Protein AF-0000000075149638 (afdb_homodimer)

Nearest PDB structures (foldseek):
  5ly0-assembly1_B  TM=9.010E-01  e=3.136E-08  Triticum turgidum
  5ly0-assembly1_B  TM=9.011E-01  e=2.788E-08  Triticum turgidum

Solvent-accessible surface area (backbone atoms only — not comparable to full-atom values): 19926 Å² total; per-residue (Å²): 125,83,76,69,70,84,69,48,19,21,53,27,56,73,67,72,47,88,59,54,100,80,44,88,56,40,88,81,14,43,56,89,38,47,63,59,36,51,34,31,38,60,50,30,32,64,68,36,49,51,50,50,39,69,74,30,70,93,44,39,69,57,26,49,49,44,49,43,51,40,23,55,34,26,72,78,33,70,46,45,27,58,49,54,56,44,52,51,41,53,52,47,39,53,52,39,52,48,50,32,51,53,37,46,51,52,39,52,53,53,55,58,66,69,48,58,94,76,67,76,70,76,76,63,72,73,73,66,72,68,65,68,67,65,69,70,72,56,81,65,74,72,77,64,76,75,77,75,78,76,74,74,64,79,77,85,79,76,86,82,87,83,84,88,84,136,127,82,77,69,71,86,68,47,18,22,53,26,56,74,67,72,46,87,59,56,97,80,44,87,55,39,90,80,14,42,55,88,38,47,63,60,37,52,36,32,39,61,49,29,32,64,68,35,50,52,50,50,40,68,75,31,70,90,42,40,69,60,26,50,50,46,49,44,50,39,23,53,32,25,71,79,33,69,48,46,28,57,51,53,55,42,52,52,41,53,52,47,40,53,52,40,52,51,50,32,51,53,38,47,50,53,38,52,53,52,55,56,66,68,47,61,93,78,67,75,68,76,74,64,70,72,73,66,72,69,67,69,67,65,69,70,74,59,80,66,72,72,72,81,68,83,77,80,78,72,74,73,73,78,76,74,82,68,85,81,78,88,80,85,73,135

Organism: Marchantia polymorpha (NCBI:txid3197)

Radius of gyration: 32.74 Å; Cα contacts (8 Å, |Δi|>4): 224; chains: 2; bounding box: 106×99×106 Å

pLDDT: mean 71.75, std 32.71, range [18.44, 98.62]

Secondary structure (DSSP, 8-state):
---------HHHHHTT-PPPTT-TTTTTS-TT-HHHHHHHHHHH-HHHHHHHHHHTGGGHHHHHHHHHHHHHHHHH-TTTTTHHHHHHHHHHHHHHHHHHHHHHHHHHHHHHHHS-SS------------------------------------------------/---------HHHHHTT-PPPTT-TTTTTS-TT-HHHHHHHHHHH-HHHHHHHHHHTGGGHHHHHHHHHHHHHHHHH-TTTTTHHHHHHHHHHHHHHHHHHHHHHHHHHHHHHHHS-SS------------------------------------------------

Sequence (332 aa):
MATHPLQACAACKFQRRKCLVDCPLAPWFPPDEPRRFANAHRLFGVASILRLIGQNKNSVEDLMKTICEESDAREQDPVNGQFGTLKRLQSEVERLEELKSAWAEKLMILLLEDAHPAYNVGLSEPTQFAFTETTSYHMQHQQQQQVHNMPQQHPAYNGSLSELNQMATHPLQACAACKFQRRKCLVDCPLAPWFPPDEPRRFANAHRLFGVASILRLIGQNKNSVEDLMKTICEESDAREQDPVNGQFGTLKRLQSEVERLEELKSAWAEKLMILLLEDAHPAYNVGLSEPTQFAFTETTSYHMQHQQQQQVHNMPQQHPAYNGSLSELNQ

InterPro domains:
  IPR004883 Lateral organ boundaries, LOB [PF03195] (8-98)
  IPR004883 Lateral organ boundaries, LOB [PS50891] (7-107)

Foldseek 3Di:
DPPPPPPAFLQCVVVVHDHDPVRPCCVLGHNVRNVLVVLLCVVQNPVRLVVVCVVCVVCNVVVSVVSSQQSVQCVVVVPQRCVVVVVVVVVVVVVVVVVVVVVVVVVVVVVVVPPDPPCPPCPDDPPPPPPPPPPPPPVPPCPVPPPPPPPVPPPPDDDDPDDDDD/DPPPPPPAFLQCVVVVHDHDPVRPCCVLGHNVRNVLVVLLCVVQNPVRLVVVCVVCVVCNPVVSVVSSQQSVQCVVVVPQRCVVVVVVVVVVVVVVVVVVVVVVVVVVVVVVVPPDPPCPPCPDDPPPPPPVPPPPPPVPPPPPDDPDPPVPPPDPPPPDDDDPDD

Structure (mmCIF, N/CA/C/O backbone):
data_AF-0000000075149638-model_v1
#
loop_
_entity.id
_entity.type
_entity.pdbx_description
1 polymer 'LOB domain-containing protein'
#
loop_
_atom_site.group_PDB
_atom_site.id
_atom_site.type_symbol
_atom_site.label_atom_id
_atom_site.label_alt_id
_atom_site.label_comp_id
_atom_site.label_asym_id
_atom_site.label_entity_id
_atom_site.label_seq_id
_atom_site.pdbx_PDB_ins_code
_atom_site.Cartn_x
_atom_site.Cartn_y
_atom_site.Cartn_z
_atom_site.occupancy
_atom_site.B_iso_or_equiv
_atom_site.auth_seq_id
_atom_site.auth_comp_id
_atom_site.auth_asym_id
_atom_site.auth_atom_id
_atom_site.pdbx_PDB_model_num
ATOM 1 N N . MET A 1 1 ? 40.031 17.844 -7.445 1 27.34 1 MET A N 1
ATOM 2 C CA . MET A 1 1 ? 38.812 17.172 -7.031 1 27.34 1 MET A CA 1
ATOM 3 C C . MET A 1 1 ? 37.656 18.156 -6.895 1 27.34 1 MET A C 1
ATOM 5 O O . MET A 1 1 ? 37.719 19.062 -6.051 1 27.34 1 MET A O 1
ATOM 9 N N . ALA A 1 2 ? 37.125 18.688 -7.902 1 39.03 2 ALA A N 1
ATOM 10 C CA . ALA A 1 2 ? 36.156 19.781 -7.844 1 39.03 2 ALA A CA 1
ATOM 11 C C . ALA A 1 2 ? 35.094 19.516 -6.789 1 39.03 2 ALA A C 1
ATOM 13 O O . ALA A 1 2 ? 34.562 18.391 -6.691 1 39.03 2 ALA A O 1
ATOM 14 N N . THR A 1 3 ? 35.25 20.016 -5.562 1 38.31 3 THR A N 1
ATOM 15 C CA . THR A 1 3 ? 34.312 19.875 -4.465 1 38.31 3 THR A CA 1
ATOM 16 C C . THR A 1 3 ? 32.875 20.062 -4.961 1 38.31 3 THR A C 1
ATOM 18 O O . THR A 1 3 ? 32.469 21.172 -5.32 1 38.31 3 THR A O 1
ATOM 21 N N . HIS A 1 4 ? 32.375 19.422 -5.762 1 45.88 4 HIS A N 1
ATOM 22 C CA . HIS A 1 4 ? 30.984 19.516 -6.176 1 45.88 4 HIS A CA 1
ATOM 23 C C . HIS A 1 4 ? 30.078 19.859 -5 1 45.88 4 HIS A C 1
ATOM 25 O O . HIS A 1 4 ? 30.094 19.188 -3.971 1 45.88 4 HIS A O 1
ATOM 31 N N . PRO A 1 5 ? 29.812 21.109 -4.617 1 52.38 5 PRO A N 1
ATOM 32 C CA . PRO A 1 5 ? 29.047 21.578 -3.463 1 52.38 5 PRO A CA 1
ATOM 33 C C . PRO A 1 5 ? 27.906 20.625 -3.078 1 52.38 5 PRO A C 1
ATOM 35 O O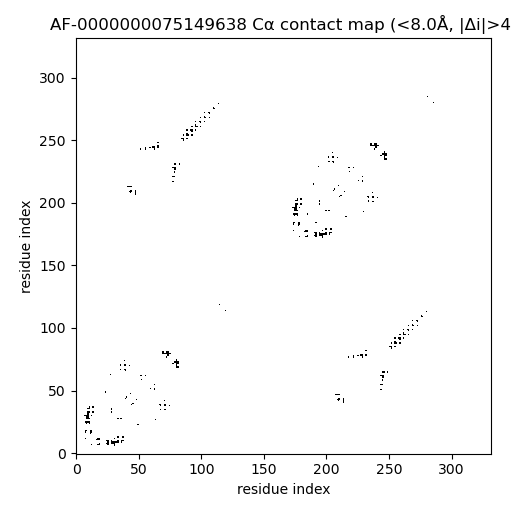 . PRO A 1 5 ? 27.281 20.016 -3.953 1 52.38 5 PRO A O 1
ATOM 38 N N . LEU A 1 6 ? 28 19.938 -1.939 1 64.88 6 LEU A N 1
ATOM 39 C CA . LEU A 1 6 ? 27.031 18.984 -1.405 1 64.88 6 LEU A CA 1
ATOM 40 C C . LEU A 1 6 ? 25.594 19.438 -1.686 1 64.88 6 LEU A C 1
ATOM 42 O O . LEU A 1 6 ? 25.156 20.469 -1.161 1 64.88 6 LEU A O 1
ATOM 46 N N . GLN A 1 7 ? 25.109 19.438 -2.934 1 87.75 7 GLN A N 1
ATOM 47 C CA . GLN A 1 7 ? 23.766 19.844 -3.361 1 87.75 7 GLN A CA 1
ATOM 48 C C . GLN A 1 7 ? 22.719 19.391 -2.359 1 87.75 7 GLN A C 1
ATOM 50 O O . GLN A 1 7 ? 22.75 18.25 -1.873 1 87.75 7 GLN A O 1
ATOM 55 N N . ALA A 1 8 ? 21.938 20.406 -1.897 1 95.75 8 ALA A N 1
ATOM 56 C CA . ALA A 1 8 ? 20.828 20.141 -0.986 1 95.75 8 ALA A CA 1
ATOM 57 C C . ALA A 1 8 ? 19.938 19.016 -1.521 1 95.75 8 ALA A C 1
ATOM 59 O O . ALA A 1 8 ? 19.719 18.906 -2.73 1 95.75 8 ALA A O 1
ATOM 60 N N . CYS A 1 9 ? 19.547 18.109 -0.656 1 97.62 9 CYS A N 1
ATOM 61 C CA . CYS A 1 9 ? 18.656 17.047 -1.092 1 97.62 9 CYS A CA 1
ATOM 62 C C . CYS A 1 9 ? 17.328 17.609 -1.603 1 97.62 9 CYS A C 1
ATOM 64 O O . CYS A 1 9 ? 17.047 18.781 -1.403 1 97.62 9 CYS A O 1
ATOM 66 N N . ALA A 1 10 ? 16.562 16.891 -2.258 1 97.88 10 ALA A N 1
ATOM 67 C CA . ALA A 1 10 ? 15.32 17.328 -2.875 1 97.88 10 ALA A CA 1
ATOM 68 C C . ALA A 1 10 ? 14.312 17.781 -1.818 1 97.88 10 ALA A C 1
ATOM 70 O O . ALA A 1 10 ? 13.531 18.703 -2.051 1 97.88 10 ALA A O 1
ATOM 71 N N . ALA A 1 11 ? 14.344 17.141 -0.656 1 98.06 11 ALA A N 1
ATOM 72 C CA . ALA A 1 11 ? 13.422 17.5 0.425 1 98.06 11 ALA A CA 1
ATOM 73 C C . ALA A 1 11 ? 13.711 18.891 0.952 1 98.06 11 ALA A C 1
ATOM 75 O O . ALA A 1 11 ? 12.797 19.719 1.089 1 98.06 11 ALA A O 1
ATOM 76 N N . CYS A 1 12 ? 14.938 19.109 1.19 1 98.06 12 CYS A N 1
ATOM 77 C CA . CYS A 1 12 ? 15.32 20.406 1.748 1 98.06 12 CYS A CA 1
ATOM 78 C C . CYS A 1 12 ? 15.141 21.516 0.724 1 98.06 12 CYS A C 1
ATOM 80 O O . CYS A 1 12 ? 14.742 22.641 1.074 1 98.06 12 CYS A O 1
ATOM 82 N N . LYS A 1 13 ? 15.445 21.234 -0.525 1 97.12 13 LYS A N 1
ATOM 83 C CA . LYS A 1 13 ? 15.195 22.219 -1.586 1 97.12 13 LYS A CA 1
ATOM 84 C C . LYS A 1 13 ? 13.711 22.562 -1.668 1 97.12 13 LYS A C 1
ATOM 86 O O . LYS A 1 13 ? 13.352 23.75 -1.776 1 97.12 13 LYS A O 1
ATOM 91 N N . PHE A 1 14 ? 12.898 21.531 -1.601 1 97.44 14 PHE A N 1
ATOM 92 C CA . PHE A 1 14 ? 11.453 21.703 -1.686 1 97.44 14 PHE A CA 1
ATOM 93 C C . PHE A 1 14 ? 10.93 22.516 -0.513 1 97.44 14 PHE A C 1
ATOM 95 O O . PHE A 1 14 ? 10.016 23.328 -0.674 1 97.44 14 PHE A O 1
ATOM 102 N N . GLN A 1 15 ? 11.516 22.266 0.613 1 96.5 15 GLN A N 1
ATOM 103 C CA . GLN A 1 15 ? 11.062 22.922 1.834 1 96.5 15 GLN A CA 1
ATOM 104 C C . GLN A 1 15 ? 11.789 24.25 2.057 1 96.5 15 GLN A C 1
ATOM 106 O O . GLN A 1 15 ? 11.555 24.922 3.059 1 96.5 15 GLN A O 1
ATOM 111 N N . ARG A 1 16 ? 12.703 24.625 1.185 1 95.75 16 ARG A N 1
ATOM 112 C CA . ARG A 1 16 ? 13.484 25.859 1.255 1 95.75 16 ARG A CA 1
ATOM 113 C C . ARG A 1 16 ? 14.219 25.953 2.588 1 95.75 16 ARG A C 1
ATOM 115 O O . ARG A 1 16 ? 14.164 27 3.254 1 95.75 16 ARG A O 1
ATOM 122 N N . ARG A 1 17 ? 14.828 24.891 2.951 1 94.94 17 ARG A N 1
ATOM 123 C CA . ARG A 1 17 ? 15.656 24.859 4.152 1 94.94 17 ARG A CA 1
ATOM 124 C C . ARG A 1 17 ? 17.078 24.422 3.82 1 94.94 17 ARG A C 1
ATOM 126 O O . ARG A 1 17 ? 17.344 23.891 2.736 1 94.94 17 ARG A O 1
ATOM 133 N N . LYS A 1 18 ? 17.953 24.766 4.793 1 95.38 18 LYS A N 1
ATOM 134 C CA . LYS A 1 18 ? 19.344 24.344 4.652 1 95.38 18 LYS A CA 1
ATOM 135 C C . LYS A 1 18 ? 19.484 22.844 4.918 1 95.38 18 LYS A C 1
ATOM 137 O O . LYS A 1 18 ? 19.016 22.344 5.941 1 95.38 18 LYS A O 1
ATOM 142 N N . CYS A 1 19 ? 20.094 22.172 3.955 1 97 19 CYS A N 1
ATOM 143 C CA . CYS A 1 19 ? 20.312 20.734 4.082 1 97 19 CYS A CA 1
ATOM 144 C C . CYS A 1 19 ? 21.562 20.438 4.91 1 97 19 CYS A C 1
ATOM 146 O O . CYS A 1 19 ? 22.672 20.797 4.512 1 97 19 CYS A O 1
ATOM 148 N N . LEU A 1 20 ? 21.469 19.781 6.066 1 95.69 20 LEU A N 1
ATOM 149 C CA . LEU A 1 20 ? 22.578 19.516 6.98 1 95.69 20 LEU A CA 1
ATOM 150 C C . LEU A 1 20 ? 23.266 18.203 6.633 1 95.69 20 LEU A C 1
ATOM 152 O O . LEU A 1 20 ? 22.703 17.375 5.906 1 95.69 20 LEU A O 1
ATOM 156 N N . VAL A 1 21 ? 24.469 18.016 7.078 1 93 21 VAL A N 1
ATOM 157 C CA . VAL A 1 21 ? 25.281 16.828 6.805 1 93 21 VAL A CA 1
ATOM 158 C C . VAL A 1 21 ? 24.562 15.578 7.309 1 93 21 VAL A C 1
ATOM 160 O O . VAL A 1 21 ? 24.672 14.516 6.699 1 93 21 VAL A O 1
ATOM 163 N N . ASP A 1 22 ? 23.688 15.641 8.312 1 94.69 22 ASP A N 1
ATOM 164 C CA . ASP A 1 22 ? 23.016 14.492 8.914 1 94.69 22 ASP A CA 1
ATOM 165 C C . ASP A 1 22 ? 21.516 14.516 8.586 1 94.69 22 ASP A C 1
ATOM 167 O O . ASP A 1 22 ? 20.719 13.961 9.336 1 94.69 22 ASP A O 1
ATOM 171 N N . CYS A 1 23 ? 21.188 15.086 7.445 1 96.75 23 CYS A N 1
ATOM 172 C CA . CYS A 1 23 ? 19.797 15.148 7.051 1 96.75 23 CYS A CA 1
ATOM 173 C C . CYS A 1 23 ? 19.203 13.758 6.891 1 96.75 23 CYS A C 1
ATOM 175 O O . CYS A 1 23 ? 19.688 12.961 6.086 1 96.75 23 CYS A O 1
ATOM 177 N N . PRO A 1 24 ? 18.156 13.461 7.582 1 96.44 24 PRO A N 1
ATOM 178 C CA . PRO A 1 24 ? 17.594 12.109 7.551 1 96.44 24 PRO A CA 1
ATOM 179 C C . PRO A 1 24 ? 16.875 11.797 6.242 1 96.44 24 PRO A C 1
ATOM 181 O O . PRO A 1 24 ? 16.562 10.641 5.965 1 96.44 24 PRO A O 1
ATOM 184 N N . LEU A 1 25 ? 16.656 12.812 5.445 1 97.69 25 LEU A N 1
ATOM 185 C CA . LEU A 1 25 ? 15.898 12.625 4.219 1 97.69 25 LEU A CA 1
ATOM 186 C C . LEU A 1 25 ? 16.828 12.523 3.012 1 97.69 25 LEU A C 1
ATOM 188 O O . LEU A 1 25 ? 16.438 11.992 1.97 1 97.69 25 LEU A O 1
ATOM 192 N N . ALA A 1 26 ? 18.047 12.953 3.154 1 97.25 26 ALA A N 1
ATOM 193 C CA . ALA A 1 26 ? 18.984 13.102 2.051 1 97.25 26 ALA A CA 1
ATOM 194 C C . ALA A 1 26 ? 19.25 11.766 1.366 1 97.25 26 ALA A C 1
ATOM 196 O O . ALA A 1 26 ? 19.328 11.695 0.137 1 97.25 26 ALA A O 1
ATOM 197 N N . PRO A 1 27 ? 19.391 10.695 2.074 1 96.38 27 PRO A N 1
ATOM 198 C CA . PRO A 1 27 ? 19.688 9.414 1.421 1 96.38 27 PRO A CA 1
ATOM 199 C C . PRO A 1 27 ? 18.547 8.945 0.519 1 96.38 27 PRO A C 1
ATOM 201 O O . PRO A 1 27 ? 18.781 8.172 -0.416 1 96.38 27 PRO A O 1
ATOM 204 N N . TRP A 1 28 ? 17.344 9.453 0.751 1 97.56 28 TRP A N 1
ATOM 205 C CA . TRP A 1 28 ? 16.172 8.883 0.098 1 97.56 28 TRP A CA 1
ATOM 206 C C . TRP A 1 28 ? 15.625 9.82 -0.971 1 97.56 28 TRP A C 1
ATOM 208 O O . TRP A 1 28 ? 14.844 9.414 -1.828 1 97.56 28 TRP A O 1
ATOM 218 N N . PHE A 1 29 ? 16.078 11.062 -0.866 1 98 29 PHE A N 1
ATOM 219 C CA . PHE A 1 29 ? 15.57 12.086 -1.783 1 98 29 PHE A CA 1
ATOM 220 C C . PHE A 1 29 ? 16.719 12.891 -2.369 1 98 29 PHE A C 1
ATOM 222 O O . PHE A 1 29 ? 16.875 14.078 -2.074 1 98 29 PHE A O 1
ATOM 229 N N . PRO A 1 30 ? 17.438 12.289 -3.258 1 96.31 30 PRO A N 1
ATOM 230 C CA . PRO A 1 30 ? 18.547 13 -3.889 1 96.31 30 PRO A CA 1
ATOM 231 C C . PRO A 1 30 ? 18.094 14.195 -4.719 1 96.31 30 PRO A C 1
ATOM 233 O O . PRO A 1 30 ? 16.938 14.227 -5.176 1 96.31 30 PRO A O 1
ATOM 236 N N . PRO A 1 31 ? 18.953 15.164 -4.922 1 95.56 31 PRO A N 1
ATOM 237 C CA . PRO A 1 31 ? 18.594 16.406 -5.602 1 95.56 31 PRO A CA 1
ATOM 238 C C . PRO A 1 31 ? 18.094 16.172 -7.031 1 95.56 31 PRO A C 1
ATOM 240 O O . PRO A 1 31 ? 17.328 16.984 -7.559 1 95.56 31 PRO A O 1
ATOM 243 N N . ASP A 1 32 ? 18.469 15.117 -7.582 1 95.5 32 ASP A N 1
ATOM 244 C CA . ASP A 1 32 ? 18.125 14.875 -8.984 1 95.5 32 ASP A CA 1
ATOM 245 C C . ASP A 1 32 ? 16.781 14.148 -9.102 1 95.5 32 ASP A C 1
ATOM 247 O O . ASP A 1 32 ? 16.297 13.93 -10.203 1 95.5 32 ASP A O 1
ATOM 251 N N . GLU A 1 33 ? 16.125 13.812 -8.008 1 95.81 33 GLU A N 1
ATOM 252 C CA . GLU A 1 33 ? 14.82 13.164 -8.023 1 95.81 33 GLU A CA 1
ATOM 253 C C . GLU A 1 33 ? 13.789 13.977 -7.238 1 95.81 33 GLU A C 1
ATOM 255 O O . GLU A 1 33 ? 13.18 13.477 -6.293 1 95.81 33 GLU A O 1
ATOM 260 N N . PRO A 1 34 ? 13.547 15.203 -7.652 1 96.75 34 PRO A N 1
ATOM 261 C CA . PRO A 1 34 ? 12.625 16.062 -6.914 1 96.75 34 PRO A CA 1
ATOM 262 C C . PRO A 1 34 ? 11.203 15.523 -6.875 1 96.75 34 PRO A C 1
ATOM 264 O O . PRO A 1 34 ? 10.477 15.75 -5.902 1 96.75 34 PRO A O 1
ATOM 267 N N . ARG A 1 35 ? 10.789 14.797 -7.852 1 97.62 35 ARG A N 1
ATOM 268 C CA . ARG A 1 35 ? 9.43 14.273 -7.918 1 97.62 35 ARG A CA 1
ATOM 269 C C . ARG A 1 35 ? 9.203 13.188 -6.871 1 97.62 35 ARG A C 1
ATOM 271 O O . ARG A 1 35 ? 8.102 13.055 -6.34 1 97.62 35 ARG A O 1
ATOM 278 N N . ARG A 1 36 ? 10.227 12.43 -6.609 1 97.75 36 ARG A N 1
ATOM 279 C CA . ARG A 1 36 ? 10.117 11.375 -5.609 1 97.75 36 ARG A CA 1
ATOM 280 C C . ARG A 1 36 ? 9.719 11.945 -4.25 1 97.75 36 ARG A C 1
ATOM 282 O O . ARG A 1 36 ? 8.828 11.414 -3.586 1 97.75 36 ARG A O 1
ATOM 289 N N . PHE A 1 37 ? 10.414 13.016 -3.848 1 97.88 37 PHE A N 1
ATOM 290 C CA . PHE A 1 37 ? 10.062 13.641 -2.578 1 97.88 37 PHE A CA 1
ATOM 291 C C . PHE A 1 37 ? 8.68 14.273 -2.648 1 97.88 37 PHE A C 1
ATOM 293 O O . PHE A 1 37 ? 7.891 14.164 -1.707 1 97.88 37 PHE A O 1
ATOM 300 N N . ALA A 1 38 ? 8.391 14.93 -3.756 1 97.94 38 ALA A N 1
ATOM 301 C CA . ALA A 1 38 ? 7.102 15.602 -3.9 1 97.94 38 ALA A CA 1
ATOM 302 C C . ALA A 1 38 ? 5.949 14.609 -3.746 1 97.94 38 ALA A C 1
ATOM 304 O O . ALA A 1 38 ? 4.938 14.922 -3.115 1 97.94 38 ALA A O 1
ATOM 305 N N . ASN A 1 39 ? 6.125 13.461 -4.309 1 97.69 39 ASN A N 1
ATOM 306 C CA . ASN A 1 39 ? 5.094 12.438 -4.215 1 97.69 39 ASN A CA 1
ATOM 307 C C . ASN A 1 39 ? 4.898 11.969 -2.775 1 97.69 39 ASN A C 1
ATOM 309 O O . ASN A 1 39 ? 3.766 11.859 -2.303 1 97.69 39 ASN A O 1
ATOM 313 N N . ALA A 1 40 ? 6.008 11.703 -2.115 1 98.19 40 ALA A N 1
ATOM 314 C CA . ALA A 1 40 ? 5.949 11.227 -0.734 1 98.19 40 ALA A CA 1
ATOM 315 C C . ALA A 1 40 ? 5.367 12.297 0.186 1 98.19 40 ALA A C 1
ATOM 317 O O . ALA A 1 40 ? 4.559 11.992 1.068 1 98.19 40 ALA A O 1
ATOM 318 N N . HIS A 1 41 ? 5.777 13.508 -0.06 1 97.5 41 HIS A N 1
ATOM 319 C CA . HIS A 1 41 ? 5.301 14.633 0.735 1 97.5 41 HIS A CA 1
ATOM 320 C C . HIS A 1 41 ? 3.797 14.828 0.566 1 97.5 41 HIS A C 1
ATOM 322 O O . HIS A 1 41 ? 3.088 15.109 1.537 1 97.5 41 HIS A O 1
ATOM 328 N N . ARG A 1 42 ? 3.363 14.727 -0.646 1 96.56 42 ARG A N 1
ATOM 329 C CA . ARG A 1 42 ? 1.947 14.922 -0.944 1 96.56 42 ARG A CA 1
ATOM 330 C C . ARG A 1 42 ? 1.091 13.875 -0.237 1 96.56 42 ARG A C 1
ATOM 332 O O . ARG A 1 42 ? -0.011 14.18 0.227 1 96.56 42 ARG A O 1
ATOM 339 N N . LEU A 1 43 ? 1.588 12.734 -0.132 1 97.44 43 LEU A N 1
ATOM 340 C CA . LEU A 1 43 ? 0.797 11.625 0.392 1 97.44 43 LEU A CA 1
ATOM 341 C C . LEU A 1 43 ? 0.907 11.547 1.911 1 97.44 43 LEU A C 1
ATOM 343 O O . LEU A 1 43 ? -0.107 11.461 2.607 1 97.44 43 LEU A O 1
ATOM 347 N N . PHE A 1 44 ? 2.105 11.672 2.441 1 97.25 44 PHE A N 1
ATOM 348 C CA . PHE A 1 44 ? 2.322 11.352 3.848 1 97.25 44 PHE A CA 1
ATOM 349 C C . PHE A 1 44 ? 2.635 12.609 4.648 1 97.25 44 PHE A C 1
ATOM 351 O O . PHE A 1 44 ? 2.395 12.656 5.855 1 97.25 44 PHE A O 1
ATOM 358 N N . GLY A 1 45 ? 3.225 13.609 4.016 1 95.75 45 GLY A N 1
ATOM 359 C CA . GLY A 1 45 ? 3.754 14.758 4.738 1 95.75 45 GLY A CA 1
ATOM 360 C C . GLY A 1 45 ? 5.109 14.492 5.371 1 95.75 45 GLY A C 1
ATOM 361 O O . GLY A 1 45 ? 5.418 13.352 5.73 1 95.75 45 GLY A O 1
ATOM 362 N N . VAL A 1 46 ? 5.871 15.523 5.539 1 95.62 46 VAL A N 1
ATOM 363 C CA . VAL A 1 46 ? 7.234 15.398 6.047 1 95.62 46 VAL A CA 1
ATOM 364 C C . VAL A 1 46 ? 7.203 14.984 7.516 1 95.62 46 VAL A C 1
ATOM 366 O O . VAL A 1 46 ? 8.031 14.18 7.957 1 95.62 46 VAL A O 1
ATOM 369 N N . ALA A 1 47 ? 6.266 15.492 8.258 1 93.62 47 ALA A N 1
ATOM 370 C CA . ALA A 1 47 ? 6.168 15.18 9.68 1 93.62 47 ALA A CA 1
ATOM 371 C C . ALA A 1 47 ? 5.949 13.688 9.898 1 93.62 47 ALA A C 1
ATOM 373 O O . ALA A 1 47 ? 6.59 13.07 10.758 1 93.62 47 ALA A O 1
ATOM 374 N N . SER A 1 48 ? 5.016 13.18 9.125 1 95.31 48 SER A N 1
ATOM 375 C CA . SER A 1 48 ? 4.734 11.75 9.242 1 95.31 48 SER A CA 1
ATOM 376 C C . SER A 1 48 ? 5.941 10.914 8.836 1 95.31 48 SER A C 1
ATOM 378 O O . SER A 1 48 ? 6.258 9.914 9.477 1 95.31 48 SER A O 1
ATOM 380 N N . ILE A 1 49 ? 6.633 11.344 7.781 1 97.62 49 ILE A N 1
ATOM 381 C CA . ILE A 1 49 ? 7.797 10.609 7.285 1 97.62 49 ILE A CA 1
ATOM 382 C C . ILE A 1 49 ? 8.891 10.602 8.344 1 97.62 49 ILE A C 1
ATOM 384 O O . ILE A 1 49 ? 9.445 9.555 8.672 1 97.62 49 ILE A O 1
ATOM 388 N N . LEU A 1 50 ? 9.156 11.734 8.914 1 97.38 50 LEU A N 1
ATOM 389 C CA . LEU A 1 50 ? 10.195 11.836 9.93 1 97.38 50 LEU A CA 1
ATOM 390 C C . LEU A 1 50 ? 9.82 11.055 11.18 1 97.38 50 LEU A C 1
ATOM 392 O O . LEU A 1 50 ? 10.68 10.422 11.797 1 97.38 50 LEU A O 1
ATOM 396 N N . ARG A 1 51 ? 8.602 11.117 11.531 1 97.31 51 ARG A N 1
ATOM 397 C CA . ARG A 1 51 ? 8.117 10.344 12.672 1 97.31 51 ARG A CA 1
ATOM 398 C C . ARG A 1 51 ? 8.336 8.852 12.445 1 97.31 51 ARG A C 1
ATOM 400 O O . ARG A 1 51 ? 8.797 8.141 13.344 1 97.31 51 ARG A O 1
ATOM 407 N N . LEU A 1 52 ? 7.984 8.375 11.281 1 97.5 52 LEU A N 1
ATOM 408 C CA . LEU A 1 52 ? 8.133 6.965 10.945 1 97.5 52 LEU A CA 1
ATOM 409 C C . LEU A 1 52 ? 9.602 6.555 10.953 1 97.5 52 LEU A C 1
ATOM 411 O O . LEU A 1 52 ? 9.938 5.48 11.453 1 97.5 52 LEU A O 1
ATOM 415 N N . ILE A 1 53 ? 10.391 7.418 10.422 1 98.06 53 ILE A N 1
ATOM 416 C CA . ILE A 1 53 ? 11.82 7.148 10.438 1 98.06 53 ILE A CA 1
ATOM 417 C C . ILE A 1 53 ? 12.312 7.035 11.883 1 98.06 53 ILE A C 1
ATOM 419 O O . ILE A 1 53 ? 13.055 6.109 12.219 1 98.06 53 ILE A O 1
ATOM 423 N N . GLY A 1 54 ? 11.891 7.977 12.734 1 97.88 54 GLY A N 1
ATOM 424 C CA . GLY A 1 54 ? 12.297 7.977 14.133 1 97.88 54 GLY A CA 1
ATOM 425 C C . GLY A 1 54 ? 11.836 6.738 14.883 1 97.88 54 GLY A C 1
ATOM 426 O O . GLY A 1 54 ? 12.555 6.238 15.758 1 97.88 54 GLY A O 1
ATOM 427 N N . GLN A 1 55 ? 10.711 6.195 14.5 1 97.44 55 GLN A N 1
ATOM 428 C CA . GLN A 1 55 ? 10.109 5.066 15.195 1 97.44 55 GLN A CA 1
ATOM 429 C C . GLN A 1 55 ? 10.656 3.742 14.672 1 97.44 55 GLN A C 1
ATOM 431 O O . GLN A 1 55 ? 10.469 2.699 15.305 1 97.44 55 GLN A O 1
ATOM 436 N N . ASN A 1 56 ? 11.359 3.791 13.547 1 97.69 56 ASN A N 1
ATOM 437 C CA . ASN A 1 56 ? 11.836 2.572 12.898 1 97.69 56 ASN A CA 1
ATOM 438 C C . ASN A 1 56 ? 13.297 2.695 12.484 1 97.69 56 ASN A C 1
ATOM 440 O O . ASN A 1 56 ? 13.648 2.389 11.344 1 97.69 56 ASN A O 1
ATOM 444 N N . LYS A 1 57 ? 14.125 3.076 13.406 1 97.06 57 LYS A N 1
ATOM 445 C CA . LYS A 1 57 ? 15.523 3.408 13.156 1 97.06 57 LYS A CA 1
ATOM 446 C C . LYS A 1 57 ? 16.281 2.201 12.617 1 97.06 57 LYS A C 1
ATOM 448 O O . LYS A 1 57 ? 17.25 2.355 11.859 1 97.06 57 LYS A O 1
ATOM 453 N N . ASN A 1 58 ? 15.867 1.002 12.93 1 97.38 58 ASN A N 1
ATOM 454 C CA . ASN A 1 58 ? 16.578 -0.213 12.539 1 97.38 58 ASN A CA 1
ATOM 455 C C . ASN A 1 58 ? 16.109 -0.719 11.17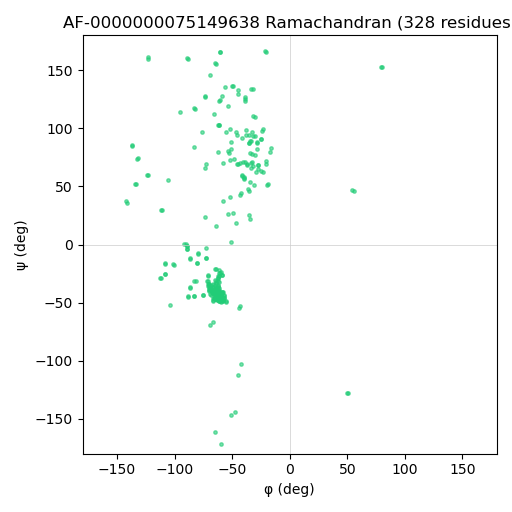2 1 97.38 58 ASN A C 1
ATOM 457 O O . ASN A 1 58 ? 16.656 -1.686 10.648 1 97.38 58 ASN A O 1
ATOM 461 N N . SER A 1 59 ? 15.117 -0.038 10.641 1 98.19 59 SER A N 1
ATOM 462 C CA . SER A 1 59 ? 14.562 -0.529 9.383 1 98.19 59 SER A CA 1
ATOM 463 C C . SER A 1 59 ? 14.211 0.622 8.445 1 98.19 59 SER A C 1
ATOM 465 O O . SER A 1 59 ? 13.242 0.538 7.691 1 98.19 59 SER A O 1
ATOM 467 N N . VAL A 1 60 ? 14.969 1.686 8.422 1 98.12 60 VAL A N 1
ATOM 468 C CA . VAL A 1 60 ? 14.641 2.912 7.711 1 98.12 60 VAL A CA 1
ATOM 469 C C . VAL A 1 60 ? 14.672 2.658 6.203 1 98.12 60 VAL A C 1
ATOM 471 O O . VAL A 1 60 ? 13.828 3.176 5.465 1 98.12 60 VAL A O 1
ATOM 474 N N . GLU A 1 61 ? 15.633 1.867 5.801 1 97.69 61 GLU A N 1
ATOM 475 C CA . GLU A 1 61 ? 15.758 1.597 4.371 1 97.69 61 GLU A CA 1
ATOM 476 C C . GLU A 1 61 ? 14.5 0.927 3.826 1 97.69 61 GLU A C 1
ATOM 478 O O . GLU A 1 61 ? 13.945 1.36 2.811 1 97.69 61 GLU A O 1
ATOM 483 N N . ASP A 1 62 ? 14.047 -0.095 4.516 1 98.06 62 ASP A N 1
ATOM 484 C CA . ASP A 1 62 ? 12.836 -0.793 4.082 1 98.06 62 ASP A CA 1
ATOM 485 C C . ASP A 1 62 ? 11.617 0.116 4.176 1 98.06 62 ASP A C 1
ATOM 487 O O . ASP A 1 62 ? 10.766 0.111 3.285 1 98.06 62 ASP A O 1
ATOM 491 N N . LEU A 1 63 ? 11.555 0.816 5.18 1 98.62 63 LEU A N 1
ATOM 492 C CA . LEU A 1 63 ? 10.453 1.746 5.383 1 98.62 63 LEU A CA 1
ATOM 493 C C . LEU A 1 63 ? 10.367 2.75 4.238 1 98.62 63 LEU A C 1
ATOM 495 O O . LEU A 1 63 ? 9.297 2.939 3.652 1 98.62 63 LEU A O 1
ATOM 499 N N . MET A 1 64 ? 11.492 3.359 3.879 1 98.44 64 MET A N 1
ATOM 500 C CA . MET A 1 64 ? 11.5 4.41 2.865 1 98.44 64 MET A CA 1
ATOM 501 C C . MET A 1 64 ? 11.242 3.832 1.478 1 98.44 64 MET A C 1
ATOM 503 O O . MET A 1 64 ? 10.617 4.477 0.636 1 98.44 64 MET A O 1
ATOM 507 N N . LYS A 1 65 ? 11.672 2.648 1.301 1 98.06 65 LYS A N 1
ATOM 508 C CA . LYS A 1 65 ? 11.359 1.975 0.045 1 98.06 65 LYS A CA 1
ATOM 509 C C . LYS A 1 65 ? 9.852 1.818 -0.131 1 98.06 65 LYS A C 1
ATOM 511 O O . LYS A 1 65 ? 9.305 2.141 -1.189 1 98.06 65 LYS A O 1
ATOM 516 N N . THR A 1 66 ? 9.203 1.334 0.914 1 98.38 66 THR A N 1
ATOM 517 C CA . THR A 1 66 ? 7.766 1.084 0.818 1 98.38 66 THR A CA 1
ATOM 518 C C . THR A 1 66 ? 6.992 2.396 0.758 1 98.38 66 THR A C 1
ATOM 520 O O . THR A 1 66 ? 5.984 2.5 0.051 1 98.38 66 THR A O 1
ATOM 523 N N . ILE A 1 67 ? 7.453 3.439 1.434 1 98.12 67 ILE A N 1
ATOM 524 C CA . ILE A 1 67 ? 6.82 4.754 1.412 1 98.12 67 ILE A CA 1
ATOM 525 C C . ILE A 1 67 ? 6.93 5.359 0.015 1 98.12 67 ILE A C 1
ATOM 527 O O . ILE A 1 67 ? 5.941 5.84 -0.54 1 98.12 67 ILE A O 1
ATOM 531 N N . CYS A 1 68 ? 8.086 5.273 -0.531 1 98.12 68 CYS A N 1
ATOM 532 C CA . CYS A 1 68 ? 8.312 5.863 -1.845 1 98.12 68 CYS A CA 1
ATOM 533 C C . CYS A 1 68 ? 7.574 5.086 -2.928 1 98.12 68 CYS A C 1
ATOM 535 O O . CYS A 1 68 ? 7.004 5.68 -3.844 1 98.12 68 CYS A O 1
ATOM 537 N N . GLU A 1 69 ? 7.566 3.791 -2.812 1 97.38 69 GLU A N 1
ATOM 538 C CA . GLU A 1 69 ? 6.867 2.975 -3.801 1 97.38 69 GLU A CA 1
ATOM 539 C C . GLU A 1 69 ? 5.367 3.24 -3.771 1 97.38 69 GLU A C 1
ATOM 541 O O . GLU A 1 69 ? 4.727 3.328 -4.82 1 97.38 69 GLU A O 1
ATOM 546 N N . GLU A 1 70 ? 4.828 3.34 -2.57 1 97.94 70 GLU A N 1
ATOM 547 C CA . GLU A 1 70 ? 3.406 3.643 -2.451 1 97.94 70 GLU A CA 1
ATOM 548 C C . GLU A 1 70 ? 3.092 5.035 -2.994 1 97.94 70 GLU A C 1
ATOM 550 O O . GLU A 1 70 ? 2.096 5.223 -3.695 1 97.94 70 GLU A O 1
ATOM 555 N N . SER A 1 71 ? 3.906 5.953 -2.674 1 98.06 71 SER A N 1
ATOM 556 C CA . SER A 1 71 ? 3.697 7.32 -3.145 1 98.06 71 SER A CA 1
ATOM 557 C C . SER A 1 71 ? 3.736 7.391 -4.668 1 98.06 71 SER A C 1
ATOM 559 O O . SER A 1 71 ? 2.91 8.062 -5.285 1 98.06 71 SER A O 1
ATOM 561 N N . ASP A 1 72 ? 4.68 6.676 -5.211 1 97.25 72 ASP A N 1
ATOM 562 C CA . ASP A 1 72 ? 4.809 6.656 -6.664 1 97.25 72 ASP A CA 1
ATOM 563 C C . ASP A 1 72 ? 3.615 5.957 -7.312 1 97.25 72 ASP A C 1
ATOM 565 O O . ASP A 1 72 ? 3.125 6.395 -8.359 1 97.25 72 ASP A O 1
ATOM 569 N N . ALA A 1 73 ? 3.178 4.922 -6.723 1 97.56 73 ALA A N 1
ATOM 570 C CA . ALA A 1 73 ? 2.027 4.191 -7.25 1 97.56 73 ALA A CA 1
ATOM 571 C C . ALA A 1 73 ? 0.778 5.066 -7.254 1 97.56 73 ALA A C 1
ATOM 573 O O . ALA A 1 73 ? -0.023 5.012 -8.188 1 97.56 73 ALA A O 1
ATOM 574 N N . ARG A 1 74 ? 0.608 5.918 -6.246 1 97 74 ARG A N 1
ATOM 575 C CA . ARG A 1 74 ? -0.604 6.723 -6.129 1 97 74 ARG A CA 1
ATOM 576 C C . ARG A 1 74 ? -0.538 7.949 -7.035 1 97 74 ARG A C 1
ATOM 578 O O . ARG A 1 74 ? -1.559 8.586 -7.297 1 97 74 ARG A O 1
ATOM 585 N N . GLU A 1 75 ? 0.651 8.234 -7.469 1 96.25 75 GLU A N 1
ATOM 586 C CA . GLU A 1 75 ? 0.734 9.242 -8.516 1 96.25 75 GLU A CA 1
ATOM 587 C C . GLU A 1 75 ? 0.09 8.75 -9.812 1 96.25 75 GLU A C 1
ATOM 589 O O . GLU A 1 75 ? -0.523 9.531 -10.539 1 96.25 75 GLU A O 1
ATOM 594 N N . GLN A 1 76 ? 0.213 7.496 -10.062 1 95.81 76 GLN A N 1
ATOM 595 C CA . GLN A 1 76 ? -0.346 6.887 -11.266 1 95.81 76 GLN A CA 1
ATOM 596 C C . GLN A 1 76 ? -1.801 6.48 -11.055 1 95.81 76 GLN A C 1
ATOM 598 O O . GLN A 1 76 ? -2.633 6.637 -11.945 1 95.81 76 GLN A O 1
ATOM 603 N N . ASP A 1 77 ? -2.072 6.027 -9.891 1 97.62 77 ASP A N 1
ATOM 604 C CA . ASP A 1 77 ? -3.402 5.594 -9.477 1 97.62 77 ASP A CA 1
ATOM 605 C C . ASP A 1 77 ? -3.727 6.09 -8.062 1 97.62 77 ASP A C 1
ATOM 607 O O . ASP A 1 77 ? -3.57 5.352 -7.09 1 97.62 77 ASP A O 1
ATOM 611 N N . PRO A 1 78 ? -4.203 7.262 -7.969 1 96.5 78 PRO A N 1
ATOM 612 C CA . PRO A 1 78 ? -4.398 7.895 -6.66 1 96.5 78 PRO A CA 1
ATOM 613 C C . PRO A 1 78 ? -5.371 7.121 -5.773 1 96.5 78 PRO A C 1
ATOM 615 O O . PRO A 1 78 ? -5.277 7.188 -4.543 1 96.5 78 PRO A O 1
ATOM 618 N N . VAL A 1 79 ? -6.23 6.375 -6.379 1 98.19 79 VAL A N 1
ATOM 619 C CA . VAL A 1 79 ? -7.285 5.691 -5.641 1 98.19 79 VAL A CA 1
ATOM 620 C C . VAL A 1 79 ? -6.746 4.391 -5.051 1 98.19 79 VAL A C 1
ATOM 622 O O . VAL A 1 79 ? -6.926 4.117 -3.861 1 98.19 79 VAL A O 1
ATOM 625 N N . ASN A 1 80 ? -6.039 3.662 -5.77 1 97.5 80 ASN A N 1
ATOM 626 C CA . ASN A 1 80 ? -5.691 2.314 -5.332 1 97.5 80 ASN A CA 1
ATOM 627 C C . ASN A 1 80 ? -4.219 2.215 -4.945 1 97.5 80 ASN A C 1
ATOM 629 O O . ASN A 1 80 ? -3.844 1.376 -4.125 1 97.5 80 ASN A O 1
ATOM 633 N N . GLY A 1 81 ? -3.381 3.029 -5.465 1 97.12 81 GLY A N 1
ATOM 634 C CA . GLY A 1 81 ? -1.959 2.826 -5.238 1 97.12 81 GLY A CA 1
ATOM 635 C C . GLY A 1 81 ? -1.509 1.404 -5.523 1 97.12 81 GLY A C 1
ATOM 636 O O . GLY A 1 81 ? -1.829 0.845 -6.574 1 97.12 81 GLY A O 1
ATOM 637 N N . GLN A 1 82 ? -0.842 0.833 -4.535 1 96.75 82 GLN A N 1
ATOM 638 C CA . GLN A 1 82 ? -0.309 -0.513 -4.715 1 96.75 82 GLN A CA 1
ATOM 639 C C . GLN A 1 82 ? -1.399 -1.564 -4.527 1 96.75 82 GLN A C 1
ATOM 641 O O . GLN A 1 82 ? -1.191 -2.742 -4.832 1 96.75 82 GLN A O 1
ATOM 646 N N . PHE A 1 83 ? -2.533 -1.148 -4.094 1 97 83 PHE A N 1
ATOM 647 C CA . PHE A 1 83 ? -3.633 -2.088 -3.91 1 97 83 PHE A CA 1
ATOM 648 C C . PHE A 1 83 ? -4.066 -2.686 -5.242 1 97 83 PHE A C 1
ATOM 650 O O . PHE A 1 83 ? -4.57 -3.811 -5.293 1 97 83 PHE A O 1
ATOM 657 N N . GLY A 1 84 ? -3.896 -1.852 -6.277 1 95.94 84 GLY A N 1
ATOM 658 C CA . GLY A 1 84 ? -4.168 -2.406 -7.594 1 95.94 84 GLY A CA 1
ATOM 659 C C . GLY A 1 84 ? -3.33 -3.631 -7.91 1 95.94 84 GLY A C 1
ATOM 660 O O . GLY A 1 84 ? -3.84 -4.613 -8.453 1 95.94 84 GLY A O 1
ATOM 661 N N . THR A 1 85 ? -2.113 -3.555 -7.602 1 97.12 85 THR A N 1
ATOM 662 C CA . THR A 1 85 ? -1.201 -4.676 -7.797 1 97.12 85 THR A CA 1
ATOM 663 C C . THR A 1 85 ? -1.58 -5.844 -6.891 1 97.12 85 THR A C 1
ATOM 665 O O . THR A 1 85 ? -1.553 -7 -7.32 1 97.12 85 THR A O 1
ATOM 668 N N . LEU A 1 86 ? -1.917 -5.496 -5.672 1 97.62 86 LEU A N 1
ATOM 669 C CA . LEU A 1 86 ? -2.326 -6.52 -4.715 1 97.62 86 LEU A CA 1
ATOM 670 C C . LEU A 1 86 ? -3.512 -7.316 -5.246 1 97.62 86 LEU A C 1
ATOM 672 O O . LEU A 1 86 ? -3.521 -8.547 -5.176 1 97.62 86 LEU A O 1
ATOM 676 N N . LYS A 1 87 ? -4.422 -6.613 -5.742 1 97.25 87 LYS A N 1
ATOM 677 C CA . LYS A 1 87 ? -5.621 -7.246 -6.289 1 97.25 87 LYS A CA 1
ATOM 678 C C . LYS A 1 87 ? -5.277 -8.133 -7.484 1 97.25 87 LYS A C 1
ATOM 680 O O . LYS A 1 87 ? -5.809 -9.234 -7.613 1 97.25 87 LYS A O 1
ATOM 685 N N . ARG A 1 88 ? -4.465 -7.703 -8.305 1 97.81 88 ARG A N 1
ATOM 686 C CA . ARG A 1 88 ? -4.062 -8.477 -9.477 1 97.81 88 ARG A CA 1
ATOM 687 C C . ARG A 1 88 ? -3.328 -9.75 -9.07 1 97.81 88 ARG A C 1
ATOM 689 O O . ARG A 1 88 ? -3.57 -10.82 -9.633 1 97.81 88 ARG A O 1
ATOM 696 N N . LEU A 1 89 ? -2.5 -9.57 -8.133 1 98.12 89 LEU A N 1
ATOM 697 C CA . LEU A 1 89 ? -1.737 -10.727 -7.664 1 98.12 89 LEU A CA 1
ATOM 698 C C . LEU A 1 89 ? -2.652 -11.75 -7.004 1 98.12 89 LEU A C 1
ATOM 700 O O . LEU A 1 89 ? -2.475 -12.961 -7.188 1 98.12 89 LEU A O 1
ATOM 704 N N . GLN A 1 90 ? -3.572 -11.266 -6.266 1 97.88 90 GLN A N 1
ATOM 705 C CA . GLN A 1 90 ? -4.543 -12.156 -5.637 1 97.88 90 GLN A CA 1
ATOM 706 C C . GLN A 1 90 ? -5.32 -12.945 -6.684 1 97.88 90 GLN A C 1
ATOM 708 O O . GLN A 1 90 ? -5.523 -14.156 -6.531 1 97.88 90 GLN A O 1
ATOM 713 N N . SER A 1 91 ? -5.746 -12.328 -7.711 1 98.38 91 SER A N 1
ATOM 714 C CA . SER A 1 91 ? -6.461 -12.992 -8.797 1 98.38 91 SER A CA 1
ATOM 715 C C . SER A 1 91 ? -5.566 -14.008 -9.508 1 98.38 91 SER A C 1
ATOM 717 O O . SER A 1 91 ? -6.031 -15.07 -9.914 1 98.38 91 SER A O 1
ATOM 719 N N . GLU A 1 92 ? -4.379 -13.594 -9.648 1 98.12 92 GLU A N 1
ATOM 720 C CA . GLU A 1 92 ? -3.42 -14.477 -10.305 1 98.12 92 GLU A CA 1
ATOM 721 C C . GLU A 1 92 ? -3.189 -15.75 -9.492 1 98.12 92 GLU A C 1
ATOM 723 O O . GLU A 1 92 ? -3.094 -16.844 -10.055 1 98.12 92 GLU A O 1
ATOM 728 N N . VAL A 1 93 ? -3.102 -15.594 -8.266 1 98.5 93 VAL A N 1
ATOM 729 C CA . VAL A 1 93 ? -2.926 -16.75 -7.383 1 98.5 93 VAL A CA 1
ATOM 730 C C . VAL A 1 93 ? -4.121 -17.688 -7.516 1 98.5 93 VAL A C 1
ATOM 732 O O . VAL A 1 93 ? -3.953 -18.906 -7.637 1 98.5 93 VAL A O 1
ATOM 735 N N . GLU A 1 94 ? -5.254 -17.094 -7.516 1 98.25 94 GLU A N 1
ATOM 736 C CA . GLU A 1 94 ? -6.461 -17.906 -7.66 1 98.25 94 GLU A CA 1
ATOM 737 C C . GLU A 1 94 ? -6.461 -18.672 -8.984 1 98.25 94 GLU A C 1
ATOM 739 O O . GLU A 1 94 ? -6.77 -19.859 -9.023 1 98.25 94 GLU A O 1
ATOM 744 N N . ARG A 1 95 ? -6.172 -18.016 -9.992 1 98 95 ARG A N 1
ATOM 745 C CA . ARG A 1 95 ? -6.148 -18.609 -11.32 1 98 95 ARG A CA 1
ATOM 746 C C . ARG A 1 95 ? -5.121 -19.734 -11.398 1 98 95 ARG A C 1
ATOM 748 O O . ARG A 1 95 ? -5.41 -20.812 -11.906 1 98 95 ARG A O 1
ATOM 755 N N . LEU A 1 96 ? -3.963 -19.438 -10.859 1 97.12 96 LEU A N 1
ATOM 756 C CA . LEU A 1 96 ? -2.879 -20.406 -10.906 1 97.12 96 LEU A CA 1
ATOM 757 C C . LEU A 1 96 ? -3.207 -21.625 -10.062 1 97.12 96 LEU A C 1
ATOM 759 O O . LEU A 1 96 ? -2.859 -22.75 -10.422 1 97.12 96 LEU A O 1
ATOM 763 N N . GLU A 1 97 ? -3.859 -21.359 -8.984 1 96.19 97 GLU A N 1
ATOM 764 C CA . GLU A 1 97 ? -4.293 -22.484 -8.156 1 96.19 97 GLU A CA 1
ATOM 765 C C . GLU A 1 97 ? -5.285 -23.359 -8.906 1 96.19 97 GLU A C 1
ATOM 767 O O . GLU A 1 97 ? -5.215 -24.594 -8.812 1 96.19 97 GLU A O 1
ATOM 772 N N . GLU A 1 98 ? -6.125 -22.812 -9.609 1 96.56 98 GLU A N 1
ATOM 773 C CA . GLU A 1 98 ? -7.102 -23.562 -10.398 1 96.56 98 GLU A CA 1
ATOM 774 C C . GLU A 1 98 ? -6.418 -24.375 -11.492 1 96.56 98 GLU A C 1
ATOM 776 O O . GLU A 1 98 ? -6.766 -25.531 -11.719 1 96.56 98 GLU A O 1
ATOM 781 N N . LEU A 1 99 ? -5.547 -23.75 -12.156 1 93.69 99 LEU A N 1
ATOM 782 C CA . LEU A 1 99 ? -4.832 -24.422 -13.242 1 93.69 99 LEU A CA 1
ATOM 783 C C . LEU A 1 99 ? -3.992 -25.578 -12.711 1 93.69 99 LEU A C 1
ATOM 785 O O . LEU A 1 99 ? -3.973 -26.656 -13.297 1 93.69 99 LEU A O 1
ATOM 789 N N . LYS A 1 100 ? -3.314 -25.328 -11.695 1 94.12 100 LYS A N 1
ATOM 790 C CA . LYS A 1 100 ? -2.535 -26.391 -11.055 1 94.12 100 LYS A CA 1
ATOM 791 C C . LYS A 1 100 ? -3.42 -27.578 -10.695 1 94.12 100 LYS A C 1
ATOM 793 O O . LYS A 1 100 ? -3.057 -28.734 -10.945 1 94.12 100 LYS A O 1
ATOM 798 N N . SER A 1 101 ? -4.527 -27.312 -10.07 1 92.44 101 SER A N 1
ATOM 799 C CA . SER A 1 101 ? -5.445 -28.375 -9.664 1 92.44 101 SER A CA 1
ATOM 800 C C . SER A 1 101 ? -5.988 -29.125 -10.875 1 92.44 101 SER A C 1
ATOM 802 O O . SER A 1 101 ? -6.156 -30.344 -10.82 1 92.44 101 SER A O 1
ATOM 804 N N . ALA A 1 102 ? -6.27 -28.359 -11.898 1 91.88 102 ALA A N 1
ATOM 805 C CA . ALA A 1 102 ? -6.766 -28.984 -13.125 1 91.88 102 ALA A CA 1
ATOM 806 C C . ALA A 1 102 ? -5.727 -29.922 -13.727 1 91.88 102 ALA A C 1
ATOM 808 O O . ALA A 1 102 ? -6.059 -31.031 -14.156 1 91.88 102 ALA A O 1
ATOM 809 N N . TRP A 1 103 ? -4.5 -29.547 -13.727 1 90.06 103 TRP A N 1
ATOM 810 C CA . TRP A 1 103 ? -3.418 -30.359 -14.266 1 90.06 103 TRP A CA 1
ATOM 811 C C . TRP A 1 103 ? -3.182 -31.594 -13.398 1 90.06 103 TRP A C 1
ATOM 813 O O . TRP A 1 103 ? -2.969 -32.688 -13.914 1 90.06 103 TRP A O 1
ATOM 823 N N . ALA A 1 104 ? -3.207 -31.312 -12.148 1 87.75 104 ALA A N 1
ATOM 824 C CA . ALA A 1 104 ? -3.025 -32.406 -11.203 1 87.75 104 ALA A CA 1
ATOM 825 C C . ALA A 1 104 ? -4.121 -33.469 -11.375 1 87.75 104 ALA A C 1
ATOM 827 O O . ALA A 1 104 ? -3.848 -34.656 -11.336 1 87.75 104 ALA A O 1
ATOM 828 N N . GLU A 1 105 ? -5.285 -33.031 -11.539 1 88.31 105 GLU A N 1
ATOM 829 C CA . GLU A 1 105 ? -6.406 -33.938 -11.742 1 88.31 105 GLU A CA 1
ATOM 830 C C . GLU A 1 105 ? -6.234 -34.75 -13.023 1 88.31 105 GLU A C 1
ATOM 832 O O . GLU A 1 105 ? -6.473 -35.969 -13.031 1 88.31 105 GLU A O 1
ATOM 837 N N . LYS A 1 106 ? -5.922 -34.094 -14.039 1 87.56 106 LYS A N 1
ATOM 838 C CA . LYS A 1 106 ? -5.695 -34.781 -15.312 1 87.56 106 LYS A CA 1
ATOM 839 C C . LYS A 1 106 ? -4.582 -35.812 -15.195 1 87.56 106 LYS A C 1
ATOM 841 O O . LYS A 1 106 ? -4.684 -36.906 -15.758 1 87.56 106 LYS A O 1
ATOM 846 N N . LEU A 1 107 ? -3.537 -35.5 -14.539 1 84.88 107 LEU A N 1
ATOM 847 C CA . LEU A 1 107 ? -2.418 -36.406 -14.328 1 84.88 107 LEU A CA 1
ATOM 848 C C . LEU A 1 107 ? -2.857 -37.625 -13.531 1 84.88 107 LEU A C 1
ATOM 850 O O . LEU A 1 107 ? -2.469 -38.75 -13.852 1 84.88 107 LEU A O 1
ATOM 854 N N . MET A 1 108 ? -3.643 -37.375 -12.531 1 85.56 108 MET A N 1
ATOM 855 C CA . MET A 1 108 ? -4.129 -38.5 -11.703 1 85.56 108 MET A CA 1
ATOM 856 C C . MET A 1 108 ? -5.008 -39.438 -12.508 1 85.56 108 MET A C 1
ATOM 858 O O . MET A 1 108 ? -4.902 -40.656 -12.375 1 85.56 108 MET A O 1
ATOM 862 N N . ILE A 1 109 ? -5.812 -38.906 -13.414 1 85.06 109 ILE A N 1
ATOM 863 C CA . ILE A 1 109 ? -6.695 -39.688 -14.266 1 85.06 109 ILE A CA 1
ATOM 864 C C . ILE A 1 109 ? -5.859 -40.531 -15.211 1 85.06 109 ILE A C 1
ATOM 866 O O . ILE A 1 109 ? -6.133 -41.75 -15.383 1 85.06 109 ILE A O 1
ATOM 870 N N . LEU A 1 110 ? -4.793 -39.969 -15.766 1 78.75 110 LEU A N 1
ATOM 871 C CA . LEU A 1 110 ? -3.941 -40.688 -16.719 1 78.75 110 LEU A CA 1
ATOM 872 C C . LEU A 1 110 ? -3.141 -41.781 -16.016 1 78.75 110 LEU A C 1
ATOM 874 O O . LEU A 1 110 ? -2.949 -42.875 -16.578 1 78.75 110 LEU A O 1
ATOM 878 N N . LEU A 1 111 ? -2.725 -41.469 -14.859 1 78.56 111 LEU A N 1
ATOM 879 C CA . LEU A 1 111 ? -1.934 -42.438 -14.102 1 78.56 111 LEU A CA 1
ATOM 880 C C . LEU A 1 111 ? -2.797 -43.594 -13.641 1 78.56 111 LEU A C 1
ATOM 882 O O . LEU A 1 111 ? -2.332 -44.75 -13.594 1 78.56 111 LEU A O 1
ATOM 886 N N . LEU A 1 112 ? -4.016 -43.406 -13.484 1 76.69 112 LEU A N 1
ATOM 887 C CA . LEU A 1 112 ? -4.941 -44.438 -13.062 1 76.69 112 LEU A CA 1
ATOM 888 C C . LEU A 1 112 ? -5.379 -45.281 -14.25 1 76.69 112 LEU A C 1
ATOM 890 O O . LEU A 1 112 ? -5.574 -46.5 -14.109 1 76.69 112 LEU A O 1
ATOM 894 N N . GLU A 1 113 ? -5.477 -44.75 -15.477 1 69.25 113 GLU A N 1
ATOM 895 C CA . GLU A 1 113 ? -5.855 -45.469 -16.672 1 69.25 113 GLU A CA 1
ATOM 896 C C . GLU A 1 113 ? -4.711 -46.344 -17.172 1 69.25 113 GLU A C 1
ATOM 898 O O . GLU A 1 113 ? -4.941 -47.469 -17.688 1 69.25 113 GLU A O 1
ATOM 903 N N . ASP A 1 114 ? -3.436 -46 -17.25 1 59.5 114 ASP A N 1
ATOM 904 C CA . ASP A 1 114 ? -2.283 -46.781 -17.641 1 59.5 114 ASP A CA 1
ATOM 905 C C . ASP A 1 114 ? -1.953 -47.844 -16.578 1 59.5 114 ASP A C 1
ATOM 907 O O . ASP A 1 114 ? -1.213 -48.781 -16.844 1 59.5 114 ASP A O 1
ATOM 911 N N . ALA A 1 115 ? -2.102 -47.594 -15.344 1 55.62 115 ALA A N 1
ATOM 912 C CA . ALA A 1 115 ? -1.999 -48.688 -14.352 1 55.62 115 ALA A CA 1
ATOM 913 C C . ALA A 1 115 ? -2.92 -49.844 -14.695 1 55.62 115 ALA A C 1
ATOM 915 O O . ALA A 1 115 ? -4.141 -49.656 -14.781 1 55.62 115 ALA A O 1
ATOM 916 N N . HIS A 1 116 ? -2.588 -50.781 -15.672 1 47.09 116 HIS A N 1
ATOM 917 C CA . HIS A 1 116 ? -3.07 -52.156 -15.867 1 47.09 116 HIS A CA 1
ATOM 918 C C . HIS A 1 116 ? -3.66 -52.719 -14.578 1 47.09 116 HIS A C 1
ATOM 920 O O . HIS A 1 116 ? -3.318 -52.25 -13.484 1 47.09 116 HIS A O 1
ATOM 926 N N . PRO A 1 117 ? -4.555 -54.031 -14.547 1 43.94 117 PRO A N 1
ATOM 927 C CA . PRO A 1 117 ? -5.07 -54.812 -13.422 1 43.94 117 PRO A CA 1
ATOM 928 C C . PRO A 1 117 ? -4.031 -55.031 -12.32 1 43.94 117 PRO A C 1
ATOM 930 O O . PRO A 1 117 ? -4.379 -55.375 -11.195 1 43.94 117 PRO A O 1
ATOM 933 N N . ALA A 1 118 ? -2.781 -55.531 -12.469 1 36.06 118 ALA A N 1
ATOM 934 C CA . ALA A 1 118 ? -2.01 -56 -11.328 1 36.06 118 ALA A CA 1
ATOM 935 C C . ALA A 1 118 ? -1.585 -54.844 -10.43 1 36.06 118 ALA A C 1
ATOM 937 O O . ALA A 1 118 ? -1.328 -55.062 -9.242 1 36.06 118 ALA A O 1
ATOM 938 N N . TYR A 1 119 ? -0.683 -53.906 -10.766 1 34.75 119 TYR A N 1
ATOM 939 C CA . TYR A 1 119 ? 0.027 -53.062 -9.812 1 34.75 119 TYR A CA 1
ATOM 940 C C . TYR A 1 119 ? -0.902 -52 -9.219 1 34.75 119 TYR A C 1
ATOM 942 O O . TYR A 1 119 ? -1.254 -51.031 -9.883 1 34.75 119 TYR A O 1
ATOM 950 N N . ASN A 1 120 ? -1.864 -52.312 -8.414 1 35.62 120 ASN A N 1
ATOM 951 C CA . ASN A 1 120 ? -2.436 -51.5 -7.328 1 35.62 120 ASN A CA 1
ATOM 952 C C . ASN A 1 120 ? -1.375 -50.656 -6.641 1 35.62 120 ASN A C 1
ATOM 954 O O . ASN A 1 120 ? -0.818 -51.062 -5.617 1 35.62 120 ASN A O 1
ATOM 958 N N . VAL A 1 121 ? -0.281 -50.281 -7.203 1 30.95 121 VAL A N 1
ATOM 959 C CA . VAL A 1 121 ? 0.683 -49.562 -6.367 1 30.95 121 VAL A CA 1
ATOM 960 C C . VAL A 1 121 ? -0.038 -48.5 -5.523 1 30.95 121 VAL A C 1
ATOM 962 O O . VAL A 1 121 ? -1.013 -47.906 -5.977 1 30.95 121 VAL A O 1
ATOM 965 N N . GLY A 1 122 ? 0.237 -48.5 -4.168 1 29.34 122 GLY A N 1
ATOM 966 C CA . GLY A 1 122 ? -0.003 -47.625 -3.025 1 29.34 122 GLY A CA 1
ATOM 967 C C . GLY A 1 122 ? 0.221 -46.156 -3.336 1 29.34 122 GLY A C 1
ATOM 968 O O . GLY A 1 122 ? 1.346 -45.656 -3.238 1 29.34 122 GLY A O 1
ATOM 969 N N . LEU A 1 123 ? -0.211 -45.594 -4.414 1 33.22 123 LEU A N 1
ATOM 970 C CA . LEU A 1 123 ? -0.172 -44.125 -4.457 1 33.22 123 LEU A CA 1
ATOM 971 C C . LEU A 1 123 ? -0.277 -43.562 -3.055 1 33.22 123 LEU A C 1
ATOM 973 O O . LEU A 1 123 ? -1.306 -43.688 -2.391 1 33.22 123 LEU A O 1
ATOM 977 N N . SER A 1 124 ? 0.798 -43.781 -2.246 1 28.3 124 SER A N 1
ATOM 978 C CA . SER A 1 124 ? 0.86 -42.969 -1.041 1 28.3 124 SER A CA 1
ATOM 979 C C . SER A 1 124 ? 0.279 -41.562 -1.288 1 28.3 124 SER A C 1
ATOM 981 O O . SER A 1 124 ? 0.262 -41.094 -2.424 1 28.3 124 SER A O 1
ATOM 983 N N . GLU A 1 125 ? -0.523 -41.188 -0.351 1 28.83 125 GLU A N 1
ATOM 984 C CA . GLU A 1 125 ? -1.174 -39.906 -0.151 1 28.83 125 GLU A CA 1
ATOM 985 C C . GLU A 1 125 ? -0.279 -38.75 -0.616 1 28.83 125 GLU A C 1
ATOM 987 O O . GLU A 1 125 ? 0.895 -38.688 -0.243 1 28.83 125 GLU A O 1
ATOM 992 N N . PRO A 1 126 ? -0.32 -38.312 -1.888 1 30.59 126 PRO A N 1
ATOM 993 C CA . PRO A 1 126 ? 0.407 -37.062 -2.057 1 30.59 126 PRO A CA 1
ATOM 994 C C . PRO A 1 126 ? 0.521 -36.25 -0.757 1 30.59 126 PRO A C 1
ATOM 996 O O . PRO A 1 126 ? -0.416 -36.25 0.045 1 30.59 126 PRO A O 1
ATOM 999 N N . THR A 1 127 ? 1.634 -36.344 -0.049 1 25.52 127 THR A N 1
ATOM 1000 C CA . THR A 1 127 ? 1.818 -35.344 1.006 1 25.52 127 THR A CA 1
ATOM 1001 C C . THR A 1 127 ? 1.149 -34.031 0.631 1 25.52 127 THR A C 1
ATOM 1003 O O . THR A 1 127 ? 1.369 -33.5 -0.462 1 25.52 127 THR A O 1
ATOM 1006 N N . GLN A 1 128 ? -0.03 -33.812 1.018 1 29.41 128 GLN A N 1
ATOM 1007 C CA . GLN A 1 128 ? -0.659 -32.5 1.138 1 29.41 128 GLN A CA 1
ATOM 1008 C C . GLN A 1 128 ? 0.387 -31.406 1.305 1 29.41 128 GLN A C 1
ATOM 1010 O O . GLN A 1 128 ? 1.14 -31.406 2.281 1 29.41 128 GLN A O 1
ATOM 1015 N N . PHE A 1 129 ? 1.272 -31.234 0.266 1 27.72 129 PHE A N 1
ATOM 1016 C CA . PHE A 1 129 ? 1.852 -29.938 0.582 1 27.72 129 PHE A CA 1
ATOM 1017 C C . PHE A 1 129 ? 0.865 -29.078 1.365 1 27.72 129 PHE A C 1
ATOM 1019 O O . PHE A 1 129 ? -0.29 -28.938 0.962 1 27.72 129 PHE A O 1
ATOM 1026 N N . ALA A 1 130 ? 0.898 -29.219 2.592 1 25.95 130 ALA A N 1
ATOM 1027 C CA . ALA A 1 130 ? 0.237 -28.312 3.529 1 25.95 130 ALA A CA 1
ATOM 1028 C C . ALA A 1 130 ? 0.117 -26.906 2.947 1 25.95 130 ALA A C 1
ATOM 1030 O O . ALA A 1 130 ? 1.121 -26.219 2.77 1 25.95 130 ALA A O 1
ATOM 1031 N N . PHE A 1 131 ? -0.61 -26.75 1.928 1 27.39 131 PHE A N 1
ATOM 1032 C CA . PHE A 1 131 ? -1.045 -25.359 1.79 1 27.39 131 PHE A CA 1
ATOM 1033 C C . PHE A 1 131 ? -1.244 -24.719 3.156 1 27.39 131 PHE A C 1
ATOM 1035 O O . PHE A 1 131 ? -2.152 -25.094 3.9 1 27.39 131 PHE A O 1
ATOM 1042 N N . THR A 1 132 ? -0.201 -24.562 3.891 1 26.53 132 THR A N 1
ATOM 1043 C CA . THR A 1 132 ? -0.569 -23.562 4.895 1 26.53 132 THR A CA 1
ATOM 1044 C C . THR A 1 132 ? -1.549 -22.547 4.316 1 26.53 132 THR A C 1
ATOM 1046 O O . THR A 1 132 ? -1.239 -21.875 3.336 1 26.53 132 THR A O 1
ATOM 1049 N N . GLU A 1 133 ? -2.758 -23 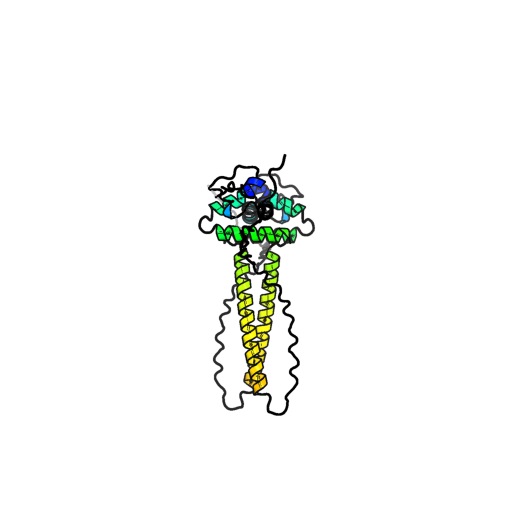4.242 1 28.36 133 GLU A N 1
ATOM 1050 C CA . GLU A 1 133 ? -3.805 -21.984 4.188 1 28.36 133 GLU A CA 1
ATOM 1051 C C . GLU A 1 133 ? -3.299 -20.641 4.703 1 28.36 133 GLU A C 1
ATOM 1053 O O . GLU A 1 133 ? -3.123 -20.453 5.91 1 28.36 133 GLU A O 1
ATOM 1058 N N . THR A 1 134 ? -2.232 -20.219 4.207 1 27.34 134 THR A N 1
ATOM 1059 C CA . THR A 1 134 ? -2.227 -18.828 4.641 1 27.34 134 THR A CA 1
ATOM 1060 C C . THR A 1 134 ? -3.635 -18.234 4.598 1 27.34 134 THR A C 1
ATOM 1062 O O . THR A 1 134 ? -4.332 -18.344 3.588 1 27.34 134 THR A O 1
ATOM 1065 N N . THR A 1 135 ? -4.281 -18.297 5.719 1 25.45 135 THR A N 1
ATOM 1066 C CA . THR A 1 135 ? -5.492 -17.562 6.062 1 25.45 135 THR A CA 1
ATOM 1067 C C . THR A 1 135 ? -5.711 -16.391 5.098 1 25.45 135 THR A C 1
ATOM 1069 O O . THR A 1 135 ? -4.836 -15.539 4.938 1 25.45 135 THR A O 1
ATOM 1072 N N . SER A 1 136 ? -6.289 -16.703 3.979 1 26.28 136 SER A N 1
ATOM 1073 C CA . SER A 1 136 ? -7.012 -15.586 3.375 1 26.28 136 SER A CA 1
ATOM 1074 C C . SER A 1 136 ? -7.34 -14.516 4.41 1 26.28 136 SER A C 1
ATOM 1076 O O . SER A 1 136 ? -8.062 -14.773 5.375 1 26.28 136 SER A O 1
ATOM 1078 N N . TYR A 1 137 ? -6.402 -13.875 4.859 1 24.61 137 TYR A N 1
ATOM 1079 C CA . TYR A 1 137 ? -6.895 -12.617 5.422 1 24.61 137 TYR A CA 1
ATOM 1080 C C . TYR A 1 137 ? -8.125 -12.133 4.668 1 24.61 137 TYR A C 1
ATOM 1082 O O . TYR A 1 137 ? -8.016 -11.609 3.555 1 24.61 137 TYR A O 1
ATOM 1090 N N . HIS A 1 138 ? -9.172 -12.953 4.465 1 24.33 138 HIS A N 1
ATOM 1091 C CA . HIS A 1 138 ? -10.461 -12.312 4.27 1 24.33 138 HIS A CA 1
ATOM 1092 C C . HIS A 1 138 ? -10.5 -10.938 4.918 1 24.33 138 HIS A C 1
ATOM 1094 O O . HIS A 1 138 ? -10.172 -10.789 6.098 1 24.33 138 HIS A O 1
ATOM 1100 N N . MET A 1 139 ? -10.164 -10 4.188 1 26.08 139 MET A N 1
ATOM 1101 C CA . MET A 1 139 ? -10.844 -8.781 4.629 1 26.08 139 MET A CA 1
ATOM 1102 C C . MET A 1 139 ? -12.242 -9.102 5.137 1 26.08 139 MET A C 1
ATOM 1104 O O . MET A 1 139 ? -13.164 -9.312 4.34 1 26.08 139 MET A O 1
ATOM 1108 N N . GLN A 1 140 ? -12.438 -10.18 6.004 1 25 140 GLN A N 1
ATOM 1109 C CA . GLN A 1 140 ? -13.672 -10.328 6.762 1 25 140 GLN A CA 1
ATOM 1110 C C . GLN A 1 140 ? -14.25 -8.961 7.137 1 25 140 GLN A C 1
ATOM 1112 O O . GLN A 1 140 ? 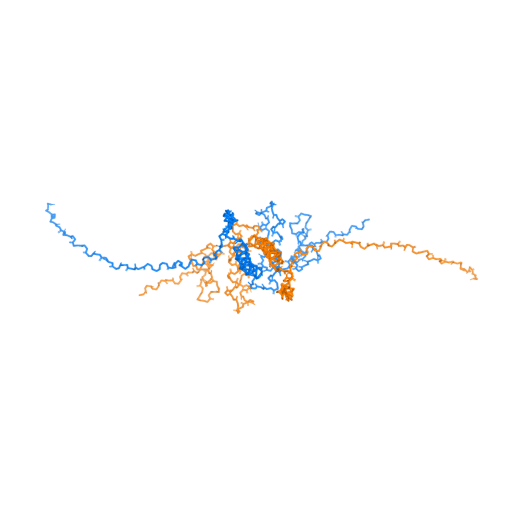-13.688 -8.25 7.965 1 25 140 GLN A O 1
ATOM 1117 N N . HIS A 1 141 ? -14.781 -8.227 6.133 1 23 141 HIS A N 1
ATOM 1118 C CA . HIS A 1 141 ? -15.836 -7.328 6.59 1 23 141 HIS A CA 1
ATOM 1119 C C . HIS A 1 141 ? -16.766 -8.031 7.566 1 23 141 HIS A C 1
ATOM 1121 O O . HIS A 1 141 ? -17.516 -8.938 7.176 1 23 141 HIS A O 1
ATOM 1127 N N . GLN A 1 142 ? -16.375 -8.367 8.773 1 23.61 142 GLN A N 1
ATOM 1128 C CA . GLN A 1 142 ? -17.297 -8.617 9.875 1 23.61 142 GLN A CA 1
ATOM 1129 C C . GLN A 1 142 ? -18.562 -7.777 9.727 1 23.61 142 GLN A C 1
ATOM 1131 O O . GLN A 1 142 ? -18.516 -6.547 9.773 1 23.61 142 GLN A O 1
ATOM 1136 N N . GLN A 1 143 ? -19.516 -8.188 8.797 1 23.02 143 GLN A N 1
ATOM 1137 C CA . GLN A 1 143 ? -20.891 -7.773 9.031 1 23.02 143 GLN A CA 1
ATOM 1138 C C . GLN A 1 143 ? -21.344 -8.133 10.445 1 23.02 143 GLN A C 1
ATOM 1140 O O . GLN A 1 143 ? -21.703 -9.281 10.711 1 23.02 143 GLN A O 1
ATOM 1145 N N . GLN A 1 144 ? -20.594 -7.984 11.43 1 22.23 144 GLN A N 1
ATOM 1146 C CA . GLN A 1 144 ? -21.141 -8.328 12.734 1 22.23 144 GLN A CA 1
ATOM 1147 C C . GLN A 1 144 ? -22.484 -7.645 12.961 1 22.23 144 GLN A C 1
ATOM 1149 O O . GLN A 1 144 ? -22.578 -6.711 13.758 1 22.23 144 GLN A O 1
ATOM 1154 N N . GLN A 1 145 ? -23.188 -6.867 12.148 1 21.81 145 GLN A N 1
ATOM 1155 C CA . GLN A 1 145 ? -24.266 -6.32 12.977 1 21.81 145 GLN A CA 1
ATOM 1156 C C . GLN A 1 145 ? -25.172 -7.426 13.5 1 21.81 145 GLN A C 1
ATOM 1158 O O . GLN A 1 145 ? -25.797 -8.141 12.711 1 21.81 145 GLN A O 1
ATOM 1163 N N . GLN A 1 146 ? -24.797 -8.195 14.602 1 21.86 146 GLN A N 1
ATOM 1164 C CA . GLN A 1 146 ? -25.703 -8.898 15.5 1 21.86 146 GLN A CA 1
ATOM 1165 C C . GLN A 1 146 ? -26.922 -8.039 15.828 1 21.86 146 GLN A C 1
ATOM 1167 O O . GLN A 1 146 ? -26.812 -7.035 16.547 1 21.86 146 GLN A O 1
ATOM 1172 N N . VAL A 1 147 ? -27.75 -7.59 14.914 1 21.34 147 VAL A N 1
ATOM 1173 C CA . VAL A 1 147 ? -28.984 -6.98 15.391 1 21.34 147 VAL A CA 1
ATOM 1174 C C . VAL A 1 147 ? -29.672 -7.914 16.375 1 21.34 147 VAL A C 1
ATOM 1176 O O . VAL A 1 147 ? -29.922 -9.078 16.078 1 21.34 147 VAL A O 1
ATOM 1179 N N . HIS A 1 148 ? -29.281 -7.758 17.703 1 21.84 148 HIS A N 1
ATOM 1180 C CA . HIS A 1 148 ? -29.844 -8.18 18.969 1 21.84 148 HIS A CA 1
ATOM 1181 C C . HIS A 1 148 ? -31.375 -8.133 18.938 1 21.84 148 HIS A C 1
ATOM 1183 O O . HIS A 1 148 ? -31.953 -7.117 18.562 1 21.84 148 HIS A O 1
ATOM 1189 N N . ASN A 1 149 ? -32.031 -9.273 18.625 1 21.83 149 ASN A N 1
ATOM 1190 C CA . ASN A 1 149 ? -33.438 -9.617 18.875 1 21.83 149 ASN A CA 1
ATOM 1191 C C . ASN A 1 149 ? -33.875 -9.156 20.266 1 21.83 149 ASN A C 1
ATOM 1193 O O . ASN A 1 149 ? -33.219 -9.461 21.266 1 21.83 149 ASN A O 1
ATOM 1197 N N . MET A 1 150 ? -34.438 -7.945 20.453 1 21.31 150 MET A N 1
ATOM 1198 C CA . MET A 1 150 ? -35.125 -7.324 21.594 1 21.31 150 MET A CA 1
ATOM 1199 C C . MET A 1 150 ? -36.031 -8.312 22.297 1 21.31 150 MET A C 1
ATOM 1201 O O . MET A 1 150 ? -37.062 -8.711 21.734 1 21.31 150 MET A O 1
ATOM 1205 N N . PRO A 1 151 ? -35.531 -9.484 22.781 1 22.44 151 PRO A N 1
ATOM 1206 C CA . PRO A 1 151 ? -36.656 -10.211 23.344 1 22.44 151 PRO A CA 1
ATOM 1207 C C . PRO A 1 151 ? -37.406 -9.391 24.391 1 22.44 151 PRO A C 1
ATOM 1209 O O . PRO A 1 151 ? -36.781 -8.742 25.234 1 22.44 151 PRO A O 1
ATOM 1212 N N . GLN A 1 152 ? -38.469 -8.719 24.141 1 21.77 152 GLN A N 1
ATOM 1213 C CA . GLN A 1 152 ? -39.406 -7.992 24.969 1 21.77 152 GLN A CA 1
ATOM 1214 C C . GLN A 1 152 ? -39.812 -8.82 26.188 1 21.77 152 GLN A C 1
ATOM 1216 O O . GLN A 1 152 ? -40.719 -8.438 26.922 1 21.77 152 GLN A O 1
ATOM 1221 N N . GLN A 1 153 ? -39.062 -9.852 26.562 1 22.16 153 GLN A N 1
ATOM 1222 C CA . GLN A 1 153 ? -39.906 -10.656 27.438 1 22.16 153 GLN A CA 1
ATOM 1223 C C . GLN A 1 153 ? -40.094 -9.984 28.797 1 22.16 153 GLN A C 1
ATOM 1225 O O . GLN A 1 153 ? -40.75 -10.547 29.688 1 22.16 153 GLN A O 1
ATOM 1230 N N . HIS A 1 154 ? -39.969 -8.625 29.078 1 21.56 154 HIS A N 1
ATOM 1231 C CA . HIS A 1 154 ? -39.875 -8.359 30.5 1 21.56 154 HIS A CA 1
ATOM 1232 C C . HIS A 1 154 ? -41 -9.016 31.266 1 21.56 154 HIS A C 1
ATOM 1234 O O . HIS A 1 154 ? -42.188 -8.812 30.938 1 21.56 154 HIS A O 1
ATOM 1240 N N . PRO A 1 155 ? -40.781 -10.148 31.875 1 21.39 155 PRO A N 1
ATOM 1241 C CA . PRO A 1 155 ? -41.781 -10.852 32.688 1 21.39 155 PRO A CA 1
ATOM 1242 C C . PRO A 1 155 ? -42.25 -10.031 33.906 1 21.39 155 PRO A C 1
ATOM 1244 O O . PRO A 1 155 ? -41.438 -9.352 34.531 1 21.39 155 PRO A O 1
ATOM 1247 N N . ALA A 1 156 ? -43.438 -9.375 33.969 1 23.11 156 ALA A N 1
ATOM 1248 C CA . ALA A 1 156 ? -44.188 -8.672 35 1 23.11 156 ALA A CA 1
ATOM 1249 C C . ALA A 1 156 ? -44.219 -9.461 36.281 1 23.11 156 ALA A C 1
ATOM 1251 O O . ALA A 1 156 ? -44.844 -10.523 36.375 1 23.11 156 ALA A O 1
ATOM 1252 N N . TYR A 1 157 ? -43.062 -9.648 37.062 1 18.77 157 TYR A N 1
ATOM 1253 C CA . TYR A 1 157 ? -43.062 -10.344 38.344 1 18.77 157 TYR A CA 1
ATOM 1254 C C . TYR A 1 157 ? -44 -9.656 39.312 1 18.77 157 TYR A C 1
ATOM 1256 O O . TYR A 1 157 ? -43.969 -8.438 39.469 1 18.77 157 TYR A O 1
ATOM 1264 N N . ASN A 1 158 ? -44.938 -10.297 39.969 1 21.55 158 ASN A N 1
ATOM 1265 C CA . ASN A 1 158 ? -46.094 -10.25 40.844 1 21.55 158 ASN A CA 1
ATOM 1266 C C . ASN A 1 158 ? -45.688 -9.883 42.281 1 21.55 158 ASN A C 1
ATOM 1268 O O . ASN A 1 158 ? -46.562 -9.852 43.156 1 21.55 158 ASN A O 1
ATOM 1272 N N . GLY A 1 159 ? -44.406 -9.672 42.812 1 21.34 159 GLY A N 1
ATOM 1273 C CA . GLY A 1 159 ? -44.375 -9.992 44.219 1 21.34 159 GLY A CA 1
ATOM 1274 C C . GLY A 1 159 ? -45.156 -9.016 45.062 1 21.34 159 GLY A C 1
ATOM 1275 O O . GLY A 1 159 ? -45.281 -7.84 44.719 1 21.34 159 GLY A O 1
ATOM 1276 N N . SER A 1 160 ? -45.875 -9.445 46.25 1 23.64 160 SER A N 1
ATOM 1277 C CA . SER A 1 160 ? -46.812 -9.164 47.344 1 23.64 160 SER A CA 1
ATOM 1278 C C . SER A 1 160 ? -46.156 -8.32 48.438 1 23.64 160 SER A C 1
ATOM 1280 O O . SER A 1 160 ? -45.094 -8.656 48.938 1 23.64 160 SER A O 1
ATOM 1282 N N . LEU A 1 161 ? -46.25 -7 48.562 1 21.45 161 LEU A N 1
ATOM 1283 C CA . LEU A 1 161 ? -45.906 -6.027 49.594 1 21.45 161 LEU A CA 1
ATOM 1284 C C . LEU A 1 161 ? -46.625 -6.344 50.906 1 21.45 161 LEU A C 1
ATOM 1286 O O . LEU A 1 161 ? -47.875 -6.195 51 1 21.45 161 LEU A O 1
ATOM 1290 N N . SER A 1 162 ? -46.375 -7.375 51.719 1 23.16 162 SER A N 1
ATOM 1291 C CA . SER A 1 162 ? -47.031 -7.52 53 1 23.16 162 SER A CA 1
ATOM 1292 C C . SER A 1 162 ? -46.75 -6.324 53.906 1 23.16 162 SER A C 1
ATOM 1294 O O . SER A 1 162 ? -45.781 -5.594 53.688 1 23.16 162 SER A O 1
ATOM 1296 N N . GLU A 1 163 ? -47.219 -6.344 55.469 1 28.83 163 GLU A N 1
ATOM 1297 C CA . GLU A 1 163 ? -47.875 -5.777 56.625 1 28.83 163 GLU A CA 1
ATOM 1298 C C . GLU A 1 163 ? -46.844 -5.246 57.625 1 28.83 163 GLU A C 1
ATOM 1300 O O . GLU A 1 163 ? -46.156 -6.027 58.312 1 28.83 163 GLU A O 1
ATOM 1305 N N . LEU A 1 164 ? -45.938 -4.48 57.594 1 23.27 164 LEU A N 1
ATOM 1306 C CA . LEU A 1 164 ? -45.188 -4.164 58.781 1 23.27 164 LEU A CA 1
ATOM 1307 C C . LEU A 1 164 ? -46.031 -3.428 59.812 1 23.27 164 LEU A C 1
ATOM 1309 O O . LEU A 1 164 ? -46.688 -2.43 59.5 1 23.27 164 LEU A O 1
ATOM 1313 N N . ASN A 1 165 ? -46.406 -4.051 61.125 1 26.31 165 ASN A N 1
ATOM 1314 C CA . ASN A 1 165 ? -46.906 -3.727 62.469 1 26.31 165 ASN A CA 1
ATOM 1315 C C . ASN A 1 165 ? -46.188 -2.504 63.062 1 26.31 165 ASN A C 1
ATOM 1317 O O . ASN A 1 165 ? -46.844 -1.561 63.5 1 26.31 165 ASN A O 1
ATOM 1321 N N . GLN A 1 166 ? -45.219 -2.684 64.312 1 23.8 166 GLN A N 1
ATOM 1322 C CA . GLN A 1 166 ? -45.062 -1.782 65.438 1 23.8 166 GLN A CA 1
ATOM 1323 C C . GLN A 1 166 ? -44.344 -0.502 65.062 1 23.8 166 GLN A C 1
ATOM 1325 O O . GLN A 1 166 ? -43.406 -0.537 64.25 1 23.8 166 GLN A O 1
ATOM 1330 N N . MET B 1 1 ? -39.031 7.086 19.031 1 27.31 1 MET B N 1
ATOM 1331 C CA . MET B 1 1 ? -37.812 6.883 18.266 1 27.31 1 MET B CA 1
ATOM 1332 C C . MET B 1 1 ? -36.625 7.672 18.859 1 27.31 1 MET B C 1
ATOM 1334 O O . MET B 1 1 ? -36.688 8.898 18.906 1 27.31 1 MET B O 1
ATOM 1338 N N . ALA B 1 2 ? -36.062 7.301 19.922 1 38.44 2 ALA B N 1
ATOM 1339 C CA . ALA B 1 2 ? -35.125 8.102 20.672 1 38.44 2 ALA B CA 1
ATOM 1340 C C . ALA B 1 2 ? -34.062 8.734 19.766 1 38.44 2 ALA B C 1
ATOM 1342 O O . ALA B 1 2 ? -33.594 8.086 18.844 1 38.44 2 ALA B O 1
ATOM 1343 N N . THR B 1 3 ? -34.25 9.992 19.359 1 37.81 3 THR B N 1
ATOM 1344 C CA . THR B 1 3 ? -33.312 10.734 18.531 1 37.81 3 THR B CA 1
ATOM 1345 C C . THR B 1 3 ? -31.859 10.453 18.953 1 37.81 3 THR B C 1
ATOM 1347 O O . THR B 1 3 ? -31.438 10.898 20.031 1 37.81 3 THR B O 1
ATOM 1350 N N . HIS B 1 4 ? -31.375 9.414 18.984 1 45.66 4 HIS B N 1
ATOM 1351 C CA . HIS B 1 4 ? -29.984 9.141 19.312 1 45.66 4 HIS B CA 1
ATOM 1352 C C . HIS B 1 4 ? -29.062 10.242 18.797 1 45.66 4 HIS B C 1
ATOM 1354 O O . HIS B 1 4 ? -29.094 10.586 17.609 1 45.66 4 HIS B O 1
ATOM 1360 N N . PRO B 1 5 ? -28.766 11.359 19.484 1 52.47 5 PRO B N 1
ATOM 1361 C CA . PRO B 1 5 ? -27.969 12.523 19.094 1 52.47 5 PRO B CA 1
ATOM 1362 C C . PRO B 1 5 ? -26.859 12.164 18.109 1 52.47 5 PRO B C 1
ATOM 1364 O O . PRO B 1 5 ? -26.25 11.094 18.219 1 52.47 5 PRO B O 1
ATOM 1367 N N . LEU B 1 6 ? -26.953 12.57 16.844 1 65.19 6 LEU B N 1
ATOM 1368 C CA . LEU B 1 6 ? -26.016 12.328 15.75 1 65.19 6 LEU B CA 1
ATOM 1369 C C . LEU B 1 6 ? -24.578 12.367 16.25 1 65.19 6 LEU B C 1
ATOM 1371 O O . LEU B 1 6 ? -24.094 13.422 16.672 1 65.19 6 LEU B O 1
ATOM 1375 N N . GLN B 1 7 ? -24.094 11.414 17.062 1 87.69 7 GLN B N 1
ATOM 1376 C CA . GLN B 1 7 ? -22.75 11.305 17.609 1 87.69 7 GLN B CA 1
ATOM 1377 C C . GLN B 1 7 ? -21.703 11.719 16.594 1 87.69 7 GLN B C 1
ATOM 1379 O O . GLN B 1 7 ? -21.781 11.352 15.422 1 87.69 7 GLN B O 1
ATOM 1384 N N . ALA B 1 8 ? -20.891 12.727 17.062 1 95.75 8 ALA B N 1
ATOM 1385 C CA . ALA B 1 8 ? -19.766 13.18 16.234 1 95.75 8 ALA B CA 1
ATOM 1386 C C . ALA B 1 8 ? -18.938 12.008 15.734 1 95.75 8 ALA B C 1
ATOM 1388 O O . ALA B 1 8 ? -18.75 11.016 16.453 1 95.75 8 ALA B O 1
ATOM 1389 N N . CYS B 1 9 ? -18.562 12.031 14.469 1 97.62 9 CYS B N 1
ATOM 1390 C CA . CYS B 1 9 ? -17.719 10.961 13.938 1 97.62 9 CYS B CA 1
ATOM 1391 C C . CYS B 1 9 ? -16.391 10.898 14.68 1 97.62 9 CYS B C 1
ATOM 1393 O O . CYS B 1 9 ? -16.047 11.812 15.438 1 97.62 9 CYS B O 1
ATOM 1395 N N . ALA B 1 10 ? -15.672 9.906 14.555 1 97.88 10 ALA B N 1
ATOM 1396 C CA . ALA B 1 10 ? -14.422 9.68 15.273 1 97.88 10 ALA B CA 1
ATOM 1397 C C . ALA B 1 10 ? -13.383 10.734 14.898 1 97.88 10 ALA B C 1
ATOM 1399 O O . ALA B 1 10 ? -12.57 11.141 15.734 1 97.88 10 ALA B O 1
ATOM 1400 N N . ALA B 1 11 ? -13.414 11.203 13.656 1 98.06 11 ALA B N 1
ATOM 1401 C CA . ALA B 1 11 ? -12.469 12.219 13.195 1 98.06 11 ALA B CA 1
ATOM 1402 C C . ALA B 1 11 ? -12.695 13.547 13.914 1 98.06 11 ALA B C 1
ATOM 1404 O O . ALA B 1 11 ? -11.758 14.148 14.43 1 98.06 11 ALA B O 1
ATOM 1405 N N . CYS B 1 12 ? -13.898 13.914 13.938 1 98.06 12 CYS B N 1
ATOM 1406 C CA . CYS B 1 12 ? -14.234 15.195 14.547 1 98.06 12 CYS B CA 1
ATOM 1407 C C . CYS B 1 12 ? -14.031 15.148 16.062 1 98.06 12 CYS B C 1
ATOM 1409 O O . CYS B 1 12 ? -13.586 16.125 16.656 1 98.06 12 CYS B O 1
ATOM 1411 N N . LYS B 1 13 ? -14.367 14.039 16.672 1 97.06 13 LYS B N 1
ATOM 1412 C CA . LYS B 1 13 ? -14.102 13.875 18.094 1 97.06 13 LYS B CA 1
ATOM 1413 C C . LYS B 1 13 ? -12.617 13.992 18.391 1 97.06 13 LYS B C 1
ATOM 1415 O O . LYS B 1 13 ? -12.219 14.664 19.344 1 97.06 13 LYS B O 1
ATOM 1420 N N . PHE B 1 14 ? -11.844 13.328 17.562 1 97.31 14 PHE B N 1
ATOM 1421 C CA . PHE B 1 14 ? -10.398 13.32 17.734 1 97.31 14 PHE B CA 1
ATOM 1422 C C . PHE B 1 14 ? -9.82 14.719 17.578 1 97.31 14 PHE B C 1
ATOM 1424 O O . PHE B 1 14 ? -8.883 15.094 18.281 1 97.31 14 PHE B O 1
ATOM 1431 N N . GLN B 1 15 ? -10.398 15.438 16.656 1 96.38 15 GLN B N 1
ATOM 1432 C CA . GLN B 1 15 ? -9.891 16.766 16.344 1 96.38 15 GLN B CA 1
ATOM 1433 C C . GLN B 1 15 ? -10.578 17.828 17.203 1 96.38 15 GLN B C 1
ATOM 1435 O O . GLN B 1 15 ? -10.312 19.016 17.047 1 96.38 15 GLN B O 1
ATOM 1440 N N . ARG B 1 16 ? -11.492 17.453 18.078 1 95.62 16 ARG B N 1
ATOM 1441 C CA . ARG B 1 16 ? -12.242 18.344 18.953 1 95.62 16 ARG B CA 1
ATOM 1442 C C . ARG B 1 16 ? -12.945 19.438 18.172 1 95.62 16 ARG B C 1
ATOM 1444 O O . ARG B 1 16 ? -12.844 20.625 18.5 1 95.62 16 ARG B O 1
ATOM 1451 N N . ARG B 1 17 ? -13.578 19.047 17.141 1 94.88 17 ARG B N 1
ATOM 1452 C CA . ARG B 1 17 ? -14.383 19.953 16.328 1 94.88 17 ARG B CA 1
ATOM 1453 C C . ARG B 1 17 ? -15.828 19.469 16.234 1 94.88 17 ARG B C 1
ATOM 1455 O O . ARG B 1 17 ? -16.125 18.312 16.547 1 94.88 17 ARG B O 1
ATOM 1462 N N . LYS B 1 18 ? -16.672 20.438 15.883 1 95.38 18 LYS B N 1
ATOM 1463 C CA . LYS B 1 18 ? -18.062 20.094 15.672 1 95.38 18 LYS B CA 1
ATOM 1464 C C . LYS B 1 18 ? -18.25 19.328 14.367 1 95.38 18 LYS B C 1
ATOM 1466 O O . LYS B 1 18 ? -17.781 19.75 13.312 1 95.38 18 LYS B O 1
ATOM 1471 N N . CYS B 1 19 ? -18.906 18.188 14.492 1 97 19 CYS B N 1
ATOM 1472 C CA . CYS B 1 19 ? -19.188 17.344 13.328 1 97 19 CYS B CA 1
ATOM 1473 C C . CYS B 1 19 ? -20.422 17.828 12.586 1 97 19 CYS B C 1
ATOM 1475 O O . CYS B 1 19 ? -21.531 17.797 13.133 1 97 19 CYS B O 1
ATOM 1477 N N . LEU B 1 20 ? -20.297 18.266 11.32 1 95.69 20 LEU B N 1
ATOM 1478 C CA . LEU B 1 20 ? -21.391 18.812 10.531 1 95.69 20 LEU B CA 1
ATOM 1479 C C . LEU B 1 20 ? -22.141 17.719 9.781 1 95.69 20 LEU B C 1
ATOM 1481 O O . LEU B 1 20 ? -21.625 16.609 9.633 1 95.69 20 LEU B O 1
ATOM 1485 N N . VAL B 1 21 ? -23.359 17.969 9.359 1 92.94 21 VAL B N 1
ATOM 1486 C CA . VAL B 1 21 ? -24.219 17.016 8.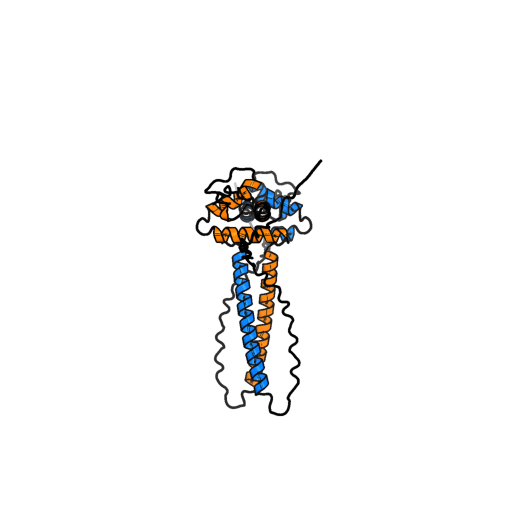664 1 92.94 21 VAL B CA 1
ATOM 1487 C C . VAL B 1 21 ? -23.547 16.547 7.383 1 92.94 21 VAL B C 1
ATOM 1489 O O . VAL B 1 21 ? -23.688 15.383 6.984 1 92.94 21 VAL B O 1
ATOM 1492 N N . ASP B 1 22 ? -22.656 17.312 6.754 1 94.69 22 ASP B N 1
ATOM 1493 C CA . ASP B 1 22 ? -22 16.969 5.492 1 94.69 22 ASP B CA 1
ATOM 1494 C C . ASP B 1 22 ? -20.516 16.688 5.691 1 94.69 22 ASP B C 1
ATOM 1496 O O . ASP B 1 22 ? -19.719 16.859 4.773 1 94.69 22 ASP B O 1
ATOM 1500 N N . CYS B 1 23 ? -20.188 16.203 6.871 1 96.75 23 CYS B N 1
ATOM 1501 C CA . CYS B 1 23 ? -18.781 15.898 7.16 1 96.75 23 CYS B CA 1
ATOM 1502 C C . CYS B 1 23 ? -18.25 14.844 6.203 1 96.75 23 CYS B C 1
ATOM 1504 O O . CYS B 1 23 ? -18.781 13.727 6.145 1 96.75 23 CYS B O 1
ATOM 1506 N N . PRO B 1 24 ? -17.203 15.133 5.52 1 96.44 24 PRO B N 1
ATOM 1507 C CA . PRO B 1 24 ? -16.688 14.203 4.512 1 96.44 24 PRO B CA 1
ATOM 1508 C C . PRO B 1 24 ? -16.016 12.984 5.129 1 96.44 24 PRO B C 1
ATOM 1510 O O . PRO B 1 24 ? -15.742 12.008 4.43 1 96.44 24 PRO B O 1
ATOM 1513 N N . LEU B 1 25 ? -15.781 13.039 6.418 1 97.69 25 LEU B N 1
ATOM 1514 C CA . LEU B 1 25 ? -15.047 11.961 7.07 1 97.69 25 LEU B CA 1
ATOM 1515 C C . LEU B 1 25 ? -16 11.023 7.809 1 97.69 25 LEU B C 1
ATOM 1517 O O . LEU B 1 25 ? -15.648 9.875 8.086 1 97.69 25 LEU B O 1
ATOM 1521 N N . ALA B 1 26 ? -17.188 11.461 8.039 1 97.31 26 ALA B N 1
ATOM 1522 C CA . ALA B 1 26 ? -18.141 10.766 8.898 1 97.31 26 ALA B CA 1
ATOM 1523 C C . ALA B 1 26 ? -18.469 9.383 8.352 1 97.31 26 ALA B C 1
ATOM 1525 O O . ALA B 1 26 ? -18.562 8.414 9.109 1 97.31 26 ALA B O 1
ATOM 1526 N N . PRO B 1 27 ? -18.641 9.219 7.078 1 96.31 27 PRO B N 1
ATOM 1527 C CA . PRO B 1 27 ? -18.984 7.895 6.551 1 96.31 27 PRO B CA 1
ATOM 1528 C C . PRO B 1 27 ? -17.875 6.863 6.773 1 96.31 27 PRO B C 1
ATOM 1530 O O . PRO B 1 27 ? -18.156 5.66 6.812 1 96.31 27 PRO B O 1
ATOM 1533 N N . TRP B 1 28 ? -16.656 7.324 6.988 1 97.56 28 TRP B N 1
ATOM 1534 C CA . TRP B 1 28 ? -15.508 6.414 6.969 1 97.56 28 TRP B CA 1
ATOM 1535 C C . TRP B 1 28 ? -14.953 6.211 8.375 1 97.56 28 TRP B C 1
ATOM 1537 O O . TRP B 1 28 ? -14.188 5.273 8.617 1 97.56 28 TRP B O 1
ATOM 1547 N N . PHE B 1 29 ? -15.352 7.121 9.25 1 98 29 PHE B N 1
ATOM 1548 C CA . PHE B 1 29 ? -14.836 7.086 10.609 1 98 29 PHE B CA 1
ATOM 1549 C C . PHE B 1 29 ? -15.969 7.211 11.625 1 98 29 PHE B C 1
ATOM 1551 O O . PHE B 1 29 ? -16.062 8.219 12.328 1 98 29 PHE B O 1
ATOM 1558 N N . PRO B 1 30 ? -16.703 6.16 11.773 1 96.31 30 PRO B N 1
ATOM 1559 C CA . PRO B 1 30 ? -17.797 6.188 12.742 1 96.31 30 PRO B CA 1
ATOM 1560 C C . PRO B 1 30 ? -17.312 6.34 14.18 1 96.31 30 PRO B C 1
ATOM 1562 O O . PRO B 1 30 ? -16.172 5.977 14.492 1 96.31 30 PRO B O 1
ATOM 1565 N N . PRO B 1 31 ? -18.156 6.848 15.047 1 95.56 31 PRO B N 1
ATOM 1566 C CA . PRO B 1 31 ? -17.75 7.148 16.422 1 95.56 31 PRO B CA 1
ATOM 1567 C C . PRO B 1 31 ? -17.297 5.906 17.188 1 95.56 31 PRO B C 1
ATOM 1569 O O . PRO B 1 31 ? -16.5 6.012 18.125 1 95.56 31 PRO B O 1
ATOM 1572 N N . ASP B 1 32 ? -17.703 4.805 16.75 1 95.5 32 ASP B N 1
ATOM 1573 C CA . ASP B 1 32 ? -17.391 3.588 17.5 1 95.5 32 ASP B CA 1
ATOM 1574 C C . ASP B 1 32 ? -16.094 2.967 17 1 95.5 32 ASP B C 1
ATOM 1576 O O . ASP B 1 32 ? -15.625 1.971 17.562 1 95.5 32 ASP B O 1
ATOM 1580 N N . GLU B 1 33 ? -15.422 3.547 16.031 1 95.88 33 GLU B N 1
ATOM 1581 C CA . GLU B 1 33 ? -14.141 3.062 15.539 1 95.88 33 GLU B CA 1
ATOM 1582 C C . GLU B 1 33 ? -13.07 4.152 15.617 1 95.88 33 GLU B C 1
ATOM 1584 O O . GLU B 1 33 ? -12.469 4.512 14.602 1 95.88 33 GLU B O 1
ATOM 1589 N N . PRO B 1 34 ? -12.805 4.641 16.797 1 96.69 34 PRO B N 1
ATOM 1590 C CA . PRO B 1 34 ? -11.844 5.738 16.953 1 96.69 34 PRO B CA 1
ATOM 1591 C C . PRO B 1 34 ? -10.438 5.355 16.5 1 96.69 34 PRO B C 1
ATOM 1593 O O . PRO B 1 34 ? -9.688 6.207 16 1 96.69 34 PRO B O 1
ATOM 1596 N N . ARG B 1 35 ? -10.07 4.125 16.578 1 97.56 35 ARG B N 1
ATOM 1597 C CA . ARG B 1 35 ? -8.727 3.684 16.219 1 97.56 35 ARG B CA 1
ATOM 1598 C C . ARG B 1 35 ? -8.523 3.754 14.711 1 97.56 35 ARG B C 1
ATOM 1600 O O . ARG B 1 35 ? -7.414 4.027 14.234 1 97.56 35 ARG B O 1
ATOM 1607 N N . ARG B 1 36 ? -9.562 3.496 13.977 1 97.69 36 ARG B N 1
ATOM 1608 C CA . ARG B 1 36 ? -9.477 3.547 12.523 1 97.69 36 ARG B CA 1
ATOM 1609 C C . ARG B 1 36 ? -9.039 4.93 12.047 1 97.69 36 ARG B C 1
ATOM 1611 O O . ARG B 1 36 ? -8.148 5.051 11.203 1 97.69 36 ARG B O 1
ATOM 1618 N N . PHE B 1 37 ? -9.688 5.961 12.594 1 97.88 37 PHE B N 1
ATOM 1619 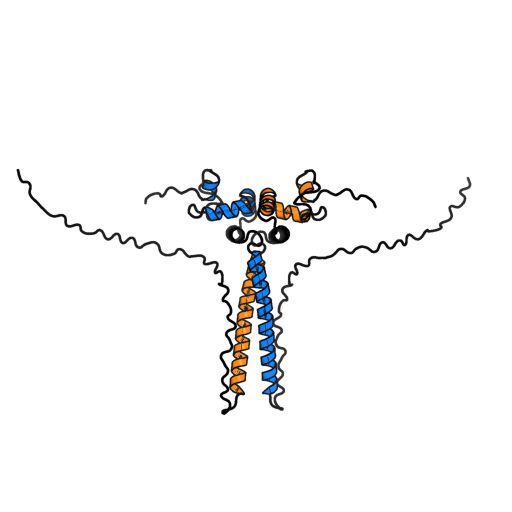C CA . PHE B 1 37 ? -9.289 7.316 12.227 1 97.88 37 PHE B CA 1
ATOM 1620 C C . PHE B 1 37 ? -7.891 7.633 12.727 1 97.88 37 PHE B C 1
ATOM 1622 O O . PHE B 1 37 ? -7.09 8.242 12.016 1 97.88 37 PHE B O 1
ATOM 1629 N N . ALA B 1 38 ? -7.586 7.219 13.945 1 97.94 38 ALA B N 1
ATOM 1630 C CA . ALA B 1 38 ? -6.277 7.504 14.523 1 97.94 38 ALA B CA 1
ATOM 1631 C C . ALA B 1 38 ? -5.16 6.93 13.664 1 97.94 38 ALA B C 1
ATOM 1633 O O . ALA B 1 38 ? -4.125 7.57 13.461 1 97.94 38 ALA B O 1
ATOM 1634 N N . ASN B 1 39 ? -5.387 5.75 13.18 1 97.69 39 ASN B N 1
ATOM 1635 C CA . ASN B 1 39 ? -4.391 5.109 12.328 1 97.69 39 ASN B CA 1
ATOM 1636 C C . ASN B 1 39 ? -4.188 5.875 11.023 1 97.69 39 ASN B C 1
ATOM 1638 O O . ASN B 1 39 ? -3.053 6.117 10.609 1 97.69 39 ASN B O 1
ATOM 1642 N N . ALA B 1 40 ? -5.297 6.242 10.414 1 98.19 40 ALA B N 1
ATOM 1643 C CA . ALA B 1 40 ? -5.23 6.969 9.148 1 98.19 40 ALA B CA 1
ATOM 1644 C C . ALA B 1 40 ? -4.594 8.344 9.344 1 98.19 40 ALA B C 1
ATOM 1646 O O . ALA B 1 40 ? -3.783 8.781 8.523 1 98.19 40 ALA B O 1
ATOM 1647 N N . HIS B 1 41 ? -4.965 8.969 10.422 1 97.5 41 HIS B N 1
ATOM 1648 C CA . HIS B 1 41 ? -4.434 10.289 10.734 1 97.5 41 HIS B CA 1
ATOM 1649 C C . HIS B 1 41 ? -2.928 10.234 10.969 1 97.5 41 HIS B C 1
ATOM 1651 O O . HIS B 1 41 ? -2.195 11.125 10.531 1 97.5 41 HIS B O 1
ATOM 1657 N N . ARG B 1 42 ? -2.518 9.234 11.68 1 96.62 42 ARG B N 1
ATOM 1658 C CA . ARG B 1 42 ? -1.102 9.086 12 1 96.62 42 ARG B CA 1
ATOM 1659 C C . ARG B 1 42 ? -0.27 8.898 10.734 1 96.62 42 ARG B C 1
ATOM 1661 O O . ARG B 1 42 ? 0.852 9.406 10.648 1 96.62 42 ARG B O 1
ATOM 1668 N N . LEU B 1 43 ? -0.807 8.25 9.82 1 97.44 43 LEU B N 1
ATOM 1669 C CA . LEU B 1 43 ? -0.048 7.887 8.633 1 97.44 43 LEU B CA 1
ATOM 1670 C C . LEU B 1 43 ? -0.131 8.984 7.574 1 97.44 43 LEU B C 1
ATOM 1672 O O . LEU B 1 43 ? 0.892 9.414 7.035 1 97.44 43 LEU B O 1
ATOM 1676 N N . PHE B 1 44 ? -1.313 9.523 7.344 1 97.19 44 PHE B N 1
ATOM 1677 C CA . PHE B 1 44 ? -1.513 10.375 6.176 1 97.19 44 PHE B CA 1
ATOM 1678 C C . PHE B 1 44 ? -1.762 11.82 6.602 1 97.19 44 PHE B C 1
ATOM 1680 O O . PHE B 1 44 ? -1.497 12.75 5.836 1 97.19 44 PHE B O 1
ATOM 1687 N N . GLY B 1 45 ? -2.322 12.031 7.773 1 95.62 45 GLY B N 1
ATOM 1688 C CA . GLY B 1 45 ? -2.801 13.344 8.164 1 95.62 45 GLY B CA 1
ATOM 1689 C C . GLY B 1 45 ? -4.152 13.688 7.566 1 95.62 45 GLY B C 1
ATOM 1690 O O . GLY B 1 45 ? -4.5 13.211 6.484 1 95.62 45 GLY B O 1
ATOM 1691 N N . VAL B 1 46 ? -4.891 14.523 8.242 1 95.56 46 VAL B N 1
ATOM 1692 C CA . VAL B 1 46 ? -6.25 14.875 7.832 1 95.56 46 VAL B CA 1
ATOM 1693 C C . VAL B 1 46 ? -6.207 15.695 6.547 1 95.56 46 VAL B C 1
ATOM 1695 O O . VAL B 1 46 ? -7.055 15.531 5.668 1 95.56 46 VAL B O 1
ATOM 1698 N N . ALA B 1 47 ? -5.227 16.562 6.426 1 93.56 47 ALA B N 1
ATOM 1699 C CA . ALA B 1 47 ? -5.117 17.422 5.25 1 93.56 47 ALA B CA 1
ATOM 1700 C C . ALA B 1 47 ? -4.945 16.594 3.98 1 93.56 47 ALA B C 1
ATOM 1702 O O . ALA B 1 47 ? -5.59 16.859 2.963 1 93.56 47 ALA B O 1
ATOM 1703 N N . SER B 1 48 ? -4.051 15.641 4.098 1 95.25 48 SER B N 1
ATOM 1704 C CA . SER B 1 48 ? -3.818 14.781 2.941 1 95.25 48 SER B CA 1
ATOM 1705 C C . SER B 1 48 ? -5.062 13.969 2.596 1 95.25 48 SER B C 1
ATOM 1707 O O . SER B 1 48 ? -5.398 13.805 1.421 1 95.25 48 SER B O 1
ATOM 1709 N N . ILE B 1 49 ? -5.77 13.477 3.617 1 97.5 49 ILE B N 1
ATOM 1710 C CA . ILE B 1 49 ? -6.965 12.672 3.412 1 97.5 49 ILE B CA 1
ATOM 1711 C C . ILE B 1 49 ? -8.039 13.508 2.725 1 97.5 49 ILE B C 1
ATOM 1713 O O . ILE B 1 49 ? -8.625 13.078 1.729 1 97.5 49 ILE B O 1
ATOM 1717 N N . LEU B 1 50 ? -8.25 14.672 3.201 1 97.38 50 LEU B N 1
ATOM 1718 C CA . LEU B 1 50 ? -9.273 15.547 2.629 1 97.38 50 LEU B CA 1
ATOM 1719 C C . LEU B 1 50 ? -8.898 15.961 1.208 1 97.38 50 LEU B C 1
ATOM 1721 O O . LEU B 1 50 ? -9.766 16.047 0.335 1 97.38 50 LEU B O 1
ATOM 1725 N N . ARG B 1 51 ? -7.668 16.234 1.004 1 97.25 51 ARG B N 1
ATOM 1726 C CA . ARG B 1 51 ? -7.188 16.562 -0.336 1 97.25 51 ARG B CA 1
ATOM 1727 C C . ARG B 1 51 ? -7.461 15.414 -1.308 1 97.25 51 ARG B C 1
ATOM 1729 O O . ARG B 1 51 ? -7.93 15.641 -2.424 1 97.25 51 ARG B O 1
ATOM 1736 N N . LEU B 1 52 ? -7.152 14.211 -0.894 1 97.5 52 LEU B N 1
ATOM 1737 C CA . LEU B 1 52 ? -7.355 13.031 -1.73 1 97.5 52 LEU B CA 1
ATOM 1738 C C . LEU B 1 52 ? -8.836 12.828 -2.027 1 97.5 52 LEU B C 1
ATOM 1740 O O . LEU B 1 52 ? -9.211 12.508 -3.16 1 97.5 52 LEU B O 1
ATOM 1744 N N . ILE B 1 53 ? -9.602 13.031 -1.014 1 98.06 53 ILE B N 1
ATOM 1745 C CA . ILE B 1 53 ? -11.039 12.914 -1.205 1 98.06 53 ILE B CA 1
ATOM 1746 C C . ILE B 1 53 ? -11.508 13.945 -2.232 1 98.06 53 ILE B C 1
ATOM 1748 O O . ILE B 1 53 ? -12.281 13.617 -3.139 1 98.06 53 ILE B O 1
ATOM 1752 N N . GLY B 1 54 ? -11.047 15.195 -2.098 1 97.88 54 GLY B N 1
ATOM 1753 C CA . GLY B 1 54 ? -11.43 16.266 -3.014 1 97.88 54 GLY B CA 1
ATOM 1754 C C . GLY B 1 54 ? -11 15.992 -4.445 1 97.88 54 GLY B C 1
ATOM 1755 O O . GLY B 1 54 ? -11.719 16.359 -5.387 1 97.88 54 GLY B O 1
ATOM 1756 N N . GLN B 1 55 ? -9.898 15.32 -4.613 1 97.44 55 GLN B N 1
ATOM 1757 C CA . GLN B 1 55 ? -9.328 15.078 -5.93 1 97.44 55 GLN B CA 1
ATOM 1758 C C . GLN B 1 55 ? -9.93 13.828 -6.574 1 97.44 55 GLN B C 1
ATOM 1760 O O . GLN B 1 55 ? -9.773 13.609 -7.777 1 97.44 55 GLN B O 1
ATOM 1765 N N . ASN B 1 56 ? -10.656 13.039 -5.789 1 97.69 56 ASN B N 1
ATOM 1766 C CA . ASN B 1 56 ? -11.188 11.773 -6.27 1 97.69 56 ASN B CA 1
ATOM 1767 C C . ASN B 1 56 ? -12.656 11.594 -5.879 1 97.69 56 ASN B C 1
ATOM 1769 O O . ASN B 1 56 ? -13.039 10.547 -5.355 1 97.69 56 ASN B O 1
ATOM 1773 N N . LYS B 1 57 ? -13.438 12.562 -6.195 1 97.12 57 LYS B N 1
ATOM 1774 C CA . LYS B 1 57 ? -14.828 12.648 -5.762 1 97.12 57 LYS B CA 1
ATOM 1775 C C . LYS B 1 57 ? -15.648 11.477 -6.305 1 97.12 57 LYS B C 1
ATOM 1777 O O . LYS B 1 57 ? -16.609 11.047 -5.676 1 97.12 57 LYS B O 1
ATOM 1782 N N . ASN B 1 58 ? -15.258 10.914 -7.414 1 97.44 58 ASN B N 1
ATOM 1783 C CA . ASN B 1 58 ? -16.016 9.844 -8.062 1 97.44 58 ASN B CA 1
ATOM 1784 C C . ASN B 1 58 ? -15.594 8.469 -7.551 1 97.44 58 ASN B C 1
ATOM 1786 O O . ASN B 1 58 ? -16.188 7.453 -7.926 1 97.44 58 ASN B O 1
ATOM 1790 N N . SER B 1 59 ? -14.594 8.477 -6.691 1 98.19 59 SER B N 1
ATOM 1791 C CA . SER B 1 59 ? -14.086 7.188 -6.242 1 98.19 59 SER B CA 1
ATOM 1792 C C . SER B 1 59 ? -13.703 7.23 -4.766 1 98.19 59 SER B C 1
ATOM 1794 O O . SER B 1 59 ? -12.75 6.574 -4.348 1 98.19 59 SER B O 1
ATOM 1796 N N . VAL B 1 60 ? -14.43 7.926 -3.93 1 98.12 60 VAL B N 1
ATOM 1797 C CA . VAL B 1 60 ? -14.07 8.18 -2.539 1 98.12 60 VAL B CA 1
ATOM 1798 C C . VAL B 1 60 ? -14.125 6.879 -1.741 1 98.12 60 VAL B C 1
ATOM 1800 O O . VAL B 1 60 ? -13.281 6.633 -0.877 1 98.12 60 VAL B O 1
ATOM 1803 N N . GLU B 1 61 ? -15.125 6.102 -2.053 1 97.69 61 GLU B N 1
ATOM 1804 C CA . GLU B 1 61 ? -15.281 4.852 -1.315 1 97.69 61 GLU B CA 1
ATOM 1805 C C . GLU B 1 61 ? -14.055 3.955 -1.481 1 97.69 61 GLU B C 1
ATOM 1807 O O . GLU B 1 61 ? -13.508 3.459 -0.497 1 97.69 61 GLU B O 1
ATOM 1812 N N . ASP B 1 62 ? -13.648 3.762 -2.713 1 98.06 62 ASP B N 1
ATOM 1813 C CA . ASP B 1 62 ? -12.469 2.936 -2.975 1 98.06 62 ASP B CA 1
ATOM 1814 C C . ASP B 1 62 ? -11.211 3.559 -2.371 1 98.06 62 ASP B C 1
ATOM 1816 O O . ASP B 1 62 ? -10.375 2.854 -1.808 1 98.06 62 ASP B O 1
ATOM 1820 N N . LEU B 1 63 ? -11.109 4.789 -2.5 1 98.62 63 LEU B N 1
ATOM 1821 C CA . LEU B 1 63 ? -9.969 5.516 -1.954 1 98.62 63 LEU B CA 1
ATOM 1822 C C . LEU B 1 63 ? -9.867 5.312 -0.446 1 98.62 63 LEU B C 1
ATOM 1824 O O . LEU B 1 63 ? -8.805 4.957 0.064 1 98.62 63 LEU B O 1
ATOM 1828 N N . MET B 1 64 ? -10.969 5.473 0.267 1 98.44 64 MET B N 1
ATOM 1829 C CA . MET B 1 64 ? -10.953 5.402 1.725 1 98.44 64 MET B CA 1
ATOM 1830 C C . MET B 1 64 ? -10.742 3.967 2.197 1 98.44 64 MET B C 1
ATOM 1832 O O . MET B 1 64 ? -10.109 3.734 3.229 1 98.44 64 MET B O 1
ATOM 1836 N N . LYS B 1 65 ? -11.219 3.072 1.431 1 98.06 65 LYS B N 1
ATOM 1837 C CA . LYS B 1 65 ? -10.945 1.672 1.747 1 98.06 65 LYS B CA 1
ATOM 1838 C C . LYS B 1 65 ? -9.453 1.383 1.72 1 98.06 65 LYS B C 1
ATOM 1840 O O . LYS B 1 65 ? -8.914 0.776 2.648 1 98.06 65 LYS B O 1
ATOM 1845 N N . THR B 1 66 ? -8.797 1.826 0.657 1 98.38 66 THR B N 1
ATOM 1846 C CA . THR B 1 66 ? -7.375 1.541 0.51 1 98.38 66 THR B CA 1
ATOM 1847 C C . THR B 1 66 ? -6.559 2.332 1.526 1 98.38 66 THR B C 1
ATOM 1849 O O . THR B 1 66 ? -5.562 1.832 2.055 1 98.38 66 THR B O 1
ATOM 1852 N N . ILE B 1 67 ? -6.977 3.549 1.873 1 98.19 67 ILE B N 1
ATOM 1853 C CA . ILE B 1 67 ? -6.297 4.375 2.867 1 98.19 67 ILE B CA 1
ATOM 1854 C C . ILE B 1 67 ? -6.414 3.721 4.242 1 98.19 67 ILE B C 1
ATOM 1856 O O . ILE B 1 67 ? -5.414 3.586 4.957 1 98.19 67 ILE B O 1
ATOM 1860 N N . CYS B 1 68 ? -7.57 3.293 4.555 1 98.12 68 CYS B N 1
ATOM 1861 C CA . CYS B 1 68 ? -7.801 2.699 5.867 1 98.12 68 CYS B CA 1
ATOM 1862 C C . CYS B 1 68 ? -7.109 1.346 5.98 1 98.12 68 CYS B C 1
ATOM 1864 O O . CYS B 1 68 ? -6.531 1.025 7.02 1 98.12 68 CYS B O 1
ATOM 1866 N N . GLU B 1 69 ? -7.145 0.571 4.93 1 97.38 69 GLU B N 1
ATOM 1867 C CA . GLU B 1 69 ? -6.492 -0.734 4.953 1 97.38 69 GLU B CA 1
ATOM 1868 C C . GLU B 1 69 ? -4.98 -0.591 5.113 1 97.38 69 GLU B C 1
ATOM 1870 O O . GLU B 1 69 ? -4.355 -1.346 5.859 1 97.38 69 GLU B O 1
ATOM 1875 N N . GLU B 1 70 ? -4.426 0.363 4.398 1 98 70 GLU B N 1
ATOM 1876 C CA . GLU B 1 70 ? -2.992 0.603 4.527 1 98 70 GLU B CA 1
ATOM 1877 C C . GLU B 1 70 ? -2.637 1.099 5.926 1 98 70 GLU B C 1
ATOM 1879 O O . GLU B 1 70 ? -1.647 0.658 6.516 1 98 70 GLU B O 1
ATOM 1884 N N . SER B 1 71 ? -3.412 1.973 6.414 1 98.06 71 SER B N 1
ATOM 1885 C CA . SER B 1 71 ? -3.162 2.504 7.75 1 98.06 71 SER B CA 1
ATOM 1886 C C . SER B 1 71 ? -3.223 1.403 8.805 1 98.06 71 SER B C 1
ATOM 1888 O O . SER B 1 71 ? -2.383 1.353 9.703 1 98.06 71 SER B O 1
ATOM 1890 N N . ASP B 1 72 ? -4.195 0.56 8.625 1 97.25 72 ASP B N 1
ATOM 1891 C CA . ASP B 1 72 ? -4.348 -0.546 9.562 1 97.25 72 ASP B CA 1
ATOM 1892 C C . ASP B 1 72 ? -3.189 -1.533 9.445 1 97.25 72 ASP B C 1
ATOM 1894 O O . ASP B 1 72 ? -2.701 -2.049 10.453 1 97.25 72 ASP B O 1
ATOM 1898 N N . ALA B 1 73 ? -2.787 -1.787 8.273 1 97.56 73 ALA B N 1
ATOM 1899 C CA . ALA B 1 73 ? -1.671 -2.703 8.055 1 97.56 73 ALA B CA 1
ATOM 1900 C C . ALA B 1 73 ? -0.392 -2.176 8.703 1 97.56 73 ALA B C 1
ATOM 1902 O O . ALA B 1 73 ? 0.391 -2.943 9.266 1 97.56 73 ALA B O 1
ATOM 1903 N N . ARG B 1 74 ? -0.169 -0.86 8.672 1 97.06 74 ARG B N 1
ATOM 1904 C CA . ARG B 1 74 ? 1.071 -0.284 9.18 1 97.06 74 ARG B CA 1
ATOM 1905 C C . ARG B 1 74 ? 1.032 -0.156 10.703 1 97.06 74 ARG B C 1
ATOM 1907 O O . ARG B 1 74 ? 2.068 0.036 11.344 1 97.06 74 ARG B O 1
ATOM 1914 N N . GLU B 1 75 ? -0.16 -0.258 11.219 1 96.25 75 GLU B N 1
ATOM 1915 C CA . GLU B 1 75 ? -0.226 -0.378 12.672 1 96.25 75 GLU B CA 1
ATOM 1916 C C . GLU B 1 75 ? 0.378 -1.697 13.141 1 96.25 75 GLU B C 1
ATOM 1918 O O . GLU B 1 75 ? 1.003 -1.755 14.203 1 96.25 75 GLU B O 1
ATOM 1923 N N . GLN B 1 76 ? 0.217 -2.715 12.367 1 95.81 76 GLN B N 1
ATOM 1924 C CA . GLN B 1 76 ? 0.738 -4.039 12.688 1 95.81 76 GLN B CA 1
ATOM 1925 C C . GLN B 1 76 ? 2.182 -4.191 12.219 1 95.81 76 GLN B C 1
ATOM 1927 O O . GLN B 1 76 ? 3.006 -4.789 12.914 1 95.81 76 GLN B O 1
ATOM 1932 N N . ASP B 1 77 ? 2.457 -3.631 11.117 1 97.62 77 ASP B N 1
ATOM 1933 C CA . ASP B 1 77 ? 3.779 -3.645 10.5 1 97.62 77 ASP B CA 1
ATOM 1934 C C . ASP B 1 77 ? 4.141 -2.268 9.945 1 97.62 77 ASP B C 1
ATOM 1936 O O . ASP B 1 77 ? 3.973 -2.012 8.75 1 97.62 77 ASP B O 1
ATOM 1940 N N . PRO B 1 78 ? 4.672 -1.443 10.742 1 96.56 78 PRO B N 1
ATOM 1941 C CA . PRO B 1 78 ? 4.91 -0.05 10.359 1 96.56 78 PRO B CA 1
ATOM 1942 C C . PRO B 1 78 ? 5.867 0.083 9.18 1 96.56 78 PRO B C 1
ATOM 1944 O O . PRO B 1 78 ? 5.793 1.058 8.422 1 96.56 78 PRO B O 1
ATOM 1947 N N . VAL B 1 79 ? 6.688 -0.896 9.008 1 98.19 79 VAL B N 1
ATOM 1948 C CA . VAL B 1 79 ? 7.73 -0.821 7.988 1 98.19 79 VAL B CA 1
ATOM 1949 C C . VAL B 1 79 ? 7.152 -1.208 6.629 1 98.19 79 VAL B C 1
ATOM 1951 O O . VAL B 1 79 ? 7.348 -0.497 5.641 1 98.19 79 VAL B O 1
ATOM 1954 N N . ASN B 1 80 ? 6.406 -2.209 6.57 1 97.5 80 ASN B N 1
ATOM 1955 C CA . ASN B 1 80 ? 6.023 -2.748 5.27 1 97.5 80 ASN B CA 1
ATOM 1956 C C . ASN B 1 80 ? 4.555 -2.475 4.961 1 97.5 80 ASN B C 1
ATOM 1958 O O . ASN B 1 80 ? 4.168 -2.396 3.793 1 97.5 80 ASN B O 1
ATOM 1962 N N . GLY B 1 81 ? 3.736 -2.309 5.922 1 97.19 81 GLY B N 1
ATOM 1963 C CA . GLY B 1 81 ? 2.311 -2.225 5.641 1 97.19 81 GLY B CA 1
ATOM 1964 C C . GLY B 1 81 ? 1.81 -3.359 4.766 1 97.19 81 GLY B C 1
ATOM 1965 O O . GLY B 1 81 ? 2.09 -4.527 5.035 1 97.19 81 GLY B O 1
ATOM 1966 N N . GLN B 1 82 ? 1.13 -2.965 3.699 1 96.69 82 GLN B N 1
ATOM 1967 C CA . GLN B 1 82 ? 0.551 -3.971 2.812 1 96.69 82 GLN B CA 1
ATOM 1968 C C . GLN B 1 82 ? 1.606 -4.551 1.876 1 96.69 82 GLN B C 1
ATOM 1970 O O . GLN B 1 82 ? 1.355 -5.543 1.19 1 96.69 82 GLN B O 1
ATOM 1975 N N . PHE B 1 83 ? 2.76 -3.982 1.897 1 96.94 83 PHE B N 1
ATOM 1976 C CA . PHE B 1 83 ? 3.83 -4.496 1.049 1 96.94 83 PHE B CA 1
ATOM 1977 C C . PHE B 1 83 ? 4.223 -5.906 1.469 1 96.94 83 PHE B C 1
ATOM 1979 O O . PHE B 1 83 ? 4.691 -6.699 0.646 1 96.94 83 PHE B O 1
ATOM 1986 N N . GLY B 1 84 ? 4.066 -6.133 2.77 1 96 84 GLY B N 1
ATOM 1987 C CA . GLY B 1 84 ? 4.301 -7.496 3.211 1 96 84 GLY B CA 1
ATOM 1988 C C . GLY B 1 84 ? 3.422 -8.508 2.506 1 96 84 GLY B C 1
ATOM 1989 O O . GLY B 1 84 ? 3.891 -9.578 2.113 1 96 84 GLY B O 1
ATOM 1990 N N . THR B 1 85 ? 2.209 -8.188 2.369 1 97.12 85 THR B N 1
ATOM 1991 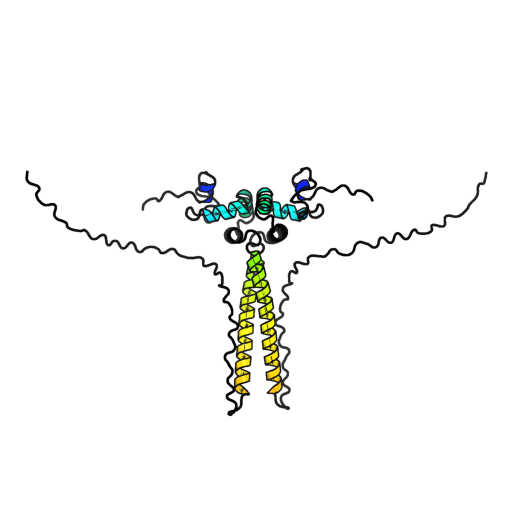C CA . THR B 1 85 ? 1.26 -9.039 1.663 1 97.12 85 THR B CA 1
ATOM 1992 C C . THR B 1 85 ? 1.617 -9.141 0.183 1 97.12 85 THR B C 1
ATOM 1994 O O . THR B 1 85 ? 1.548 -10.219 -0.408 1 97.12 85 THR B O 1
ATOM 1997 N N . LEU B 1 86 ? 1.983 -7.996 -0.348 1 97.62 86 LEU B N 1
ATOM 1998 C CA . LEU B 1 86 ? 2.379 -7.961 -1.752 1 97.62 86 LEU B CA 1
ATOM 1999 C C . LEU B 1 86 ? 3.531 -8.922 -2.016 1 97.62 86 LEU B C 1
ATOM 2001 O O . LEU B 1 86 ? 3.508 -9.68 -2.992 1 97.62 86 LEU B O 1
ATOM 2005 N N . LYS B 1 87 ? 4.461 -8.859 -1.182 1 97.31 87 LYS B N 1
ATOM 2006 C CA . LYS B 1 87 ? 5.629 -9.727 -1.31 1 97.31 87 LYS B CA 1
ATOM 2007 C C . LYS B 1 87 ? 5.238 -11.195 -1.19 1 97.31 87 LYS B C 1
ATOM 2009 O O . LYS B 1 87 ? 5.734 -12.039 -1.945 1 97.31 87 LYS B O 1
ATOM 2014 N N . ARG B 1 88 ? 4.426 -11.516 -0.324 1 97.81 88 ARG B N 1
ATOM 2015 C CA . ARG B 1 88 ? 3.98 -12.891 -0.13 1 97.81 88 ARG B CA 1
ATOM 2016 C C . ARG B 1 88 ? 3.215 -13.398 -1.35 1 97.81 88 ARG B C 1
ATOM 2018 O O . ARG B 1 88 ? 3.416 -14.531 -1.79 1 97.81 88 ARG B O 1
ATOM 2025 N N . LEU B 1 89 ? 2.408 -12.539 -1.82 1 98.12 89 LEU B N 1
ATOM 2026 C CA . LEU B 1 89 ? 1.618 -12.914 -2.988 1 98.12 89 LEU B CA 1
ATOM 2027 C C . LEU B 1 89 ? 2.512 -13.125 -4.207 1 98.12 89 LEU B C 1
ATOM 2029 O O . LEU B 1 89 ? 2.291 -14.039 -4.996 1 98.12 89 LEU B O 1
ATOM 2033 N N . GLN B 1 90 ? 3.459 -12.273 -4.332 1 97.88 90 GLN B N 1
ATOM 2034 C CA . GLN B 1 90 ? 4.41 -12.414 -5.43 1 97.88 90 GLN B CA 1
ATOM 2035 C C . GLN B 1 90 ? 5.145 -13.75 -5.348 1 97.88 90 GLN B C 1
ATOM 2037 O O . GLN B 1 90 ? 5.312 -14.438 -6.359 1 97.88 90 GLN B O 1
ATOM 2042 N N . SER B 1 91 ? 5.578 -14.141 -4.211 1 98.38 91 SER B N 1
ATOM 2043 C CA . SER B 1 91 ? 6.25 -15.422 -4.004 1 98.38 91 SER B CA 1
ATOM 2044 C C . SER B 1 91 ? 5.316 -16.594 -4.289 1 98.38 91 SER B C 1
ATOM 2046 O O . SER B 1 91 ? 5.738 -17.609 -4.832 1 98.38 91 SER B O 1
ATOM 2048 N N . GLU B 1 92 ? 4.137 -16.375 -3.887 1 98.12 92 GLU B N 1
ATOM 2049 C CA . GLU B 1 92 ? 3.139 -17.422 -4.105 1 98.12 92 GLU B CA 1
ATOM 2050 C C . GLU B 1 92 ? 2.883 -17.641 -5.598 1 98.12 92 GLU B C 1
ATOM 2052 O O . GLU B 1 92 ? 2.736 -18.766 -6.051 1 98.12 92 GLU B O 1
ATOM 2057 N N . VAL B 1 93 ? 2.822 -16.609 -6.281 1 98.5 93 VAL B N 1
ATOM 2058 C CA . VAL B 1 93 ? 2.627 -16.703 -7.723 1 98.5 93 VAL B CA 1
ATOM 2059 C C . VAL B 1 93 ? 3.791 -17.453 -8.359 1 98.5 93 VAL B C 1
ATOM 2061 O O . VAL B 1 93 ? 3.584 -18.344 -9.195 1 98.5 93 VAL B O 1
ATOM 2064 N N . GLU B 1 94 ? 4.941 -17.109 -7.926 1 98.25 94 GLU B N 1
ATOM 2065 C CA . GLU B 1 94 ? 6.117 -17.797 -8.461 1 98.25 94 GLU B CA 1
ATOM 2066 C C . GLU B 1 94 ? 6.074 -19.281 -8.156 1 98.25 94 GLU B C 1
ATOM 2068 O O . GLU B 1 94 ? 6.344 -20.109 -9.039 1 98.25 94 GLU B O 1
ATOM 2073 N N . ARG B 1 95 ? 5.797 -19.609 -6.996 1 98.06 95 ARG B N 1
ATOM 2074 C CA . ARG B 1 95 ? 5.73 -21 -6.574 1 98.06 95 ARG B CA 1
ATOM 2075 C C . ARG B 1 95 ? 4.664 -21.766 -7.359 1 98.06 95 ARG B C 1
ATOM 2077 O O . ARG B 1 95 ? 4.918 -22.859 -7.848 1 98.06 95 ARG B O 1
ATOM 2084 N N . LEU B 1 96 ? 3.531 -21.125 -7.473 1 97.12 96 LEU B N 1
ATOM 2085 C CA . LEU B 1 96 ? 2.418 -21.766 -8.164 1 97.12 96 LEU B CA 1
ATOM 2086 C C . LEU B 1 96 ? 2.723 -21.938 -9.648 1 97.12 96 LEU B C 1
ATOM 2088 O O . LEU B 1 96 ? 2.33 -22.938 -10.258 1 97.12 96 LEU B O 1
ATOM 2092 N N . GLU B 1 97 ? 3.396 -20.953 -10.148 1 96.19 97 GLU B N 1
ATOM 2093 C CA . GLU B 1 97 ? 3.809 -21.078 -11.547 1 96.19 97 GLU B CA 1
ATOM 2094 C C . GLU B 1 97 ? 4.754 -22.266 -11.734 1 96.19 97 GLU B C 1
ATOM 2096 O O . GLU B 1 97 ? 4.645 -23 -12.719 1 96.19 97 GLU B O 1
ATOM 2101 N N . GLU B 1 98 ? 5.602 -22.469 -10.883 1 96.5 98 GLU B N 1
ATOM 2102 C CA . GLU B 1 98 ? 6.539 -23.594 -10.93 1 96.5 98 GLU B CA 1
ATOM 2103 C C . GLU B 1 98 ? 5.812 -24.922 -10.82 1 96.5 98 GLU B C 1
ATOM 2105 O O . GLU B 1 98 ? 6.117 -25.859 -11.555 1 96.5 98 GLU B O 1
ATOM 2110 N N . LEU B 1 99 ? 4.945 -24.984 -9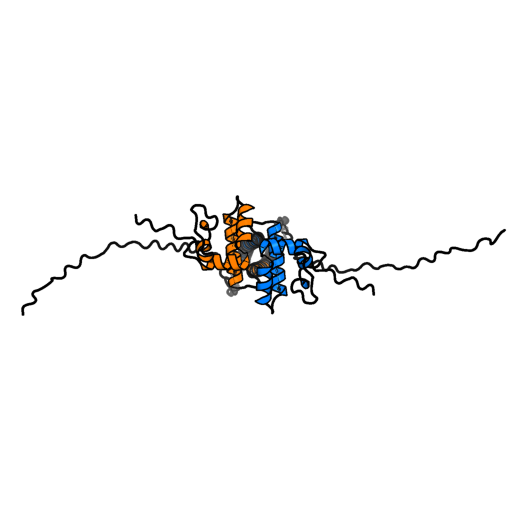.914 1 93.81 99 LEU B N 1
ATOM 2111 C CA . LEU B 1 99 ? 4.195 -26.219 -9.695 1 93.81 99 LEU B CA 1
ATOM 2112 C C . LEU B 1 99 ? 3.324 -26.547 -10.898 1 93.81 99 LEU B C 1
ATOM 2114 O O . LEU B 1 99 ? 3.256 -27.703 -11.32 1 93.81 99 LEU B O 1
ATOM 2118 N N . LYS B 1 100 ? 2.678 -25.594 -11.359 1 94.06 100 LYS B N 1
ATOM 2119 C CA . LYS B 1 100 ? 1.874 -25.781 -12.562 1 94.06 100 LYS B CA 1
ATOM 2120 C C . LYS B 1 100 ? 2.723 -26.328 -13.719 1 94.06 100 LYS B C 1
ATOM 2122 O O . LYS B 1 100 ? 2.32 -27.266 -14.406 1 94.06 100 LYS B O 1
ATOM 2127 N N . SER B 1 101 ? 3.84 -25.703 -13.945 1 92.31 101 SER B N 1
ATOM 2128 C CA . SER B 1 101 ? 4.73 -26.125 -15.023 1 92.31 101 SER B CA 1
ATOM 2129 C C . SER B 1 101 ? 5.23 -27.547 -14.805 1 92.31 101 SER B C 1
ATOM 2131 O O . SER B 1 101 ? 5.363 -28.312 -15.758 1 92.31 101 SER B O 1
ATOM 2133 N N . ALA B 1 102 ? 5.516 -27.828 -13.562 1 91.88 102 ALA B N 1
ATOM 2134 C CA . ALA B 1 102 ? 5.973 -29.172 -13.227 1 91.88 102 ALA B CA 1
ATOM 2135 C C . ALA B 1 102 ? 4.898 -30.219 -13.523 1 91.88 102 ALA B C 1
ATOM 2137 O O . ALA B 1 102 ? 5.188 -31.281 -14.078 1 91.88 102 ALA B O 1
ATOM 2138 N N . TRP B 1 103 ? 3.68 -29.922 -13.227 1 89.94 103 TRP B N 1
ATOM 2139 C CA . TRP B 1 103 ? 2.562 -30.828 -13.477 1 89.94 103 TRP B CA 1
ATOM 2140 C C . TRP B 1 103 ? 2.301 -30.969 -14.969 1 89.94 103 TRP B C 1
ATOM 2142 O O . TRP B 1 103 ? 2.039 -32.094 -15.453 1 89.94 103 TRP B O 1
ATOM 2152 N N . ALA B 1 104 ? 2.369 -29.859 -15.586 1 87.44 104 ALA B N 1
ATOM 2153 C CA . ALA B 1 104 ? 2.166 -29.859 -17.031 1 87.44 104 ALA B CA 1
ATOM 2154 C C . ALA B 1 104 ? 3.225 -30.703 -17.734 1 87.44 104 ALA B C 1
ATOM 2156 O O . ALA B 1 104 ? 2.912 -31.453 -18.656 1 87.44 104 ALA B O 1
ATOM 2157 N N . GLU B 1 105 ? 4.391 -30.594 -17.312 1 88.38 105 GLU B N 1
ATOM 2158 C CA . GLU B 1 105 ? 5.48 -31.375 -17.875 1 88.38 105 GLU B CA 1
ATOM 2159 C C . GLU B 1 105 ? 5.258 -32.875 -17.656 1 88.38 105 GLU B C 1
ATOM 2161 O O . GLU B 1 105 ? 5.453 -33.688 -18.562 1 88.38 105 GLU B O 1
ATOM 2166 N N . LYS B 1 106 ? 4.938 -33.188 -16.469 1 87.75 106 LYS B N 1
ATOM 2167 C CA . LYS B 1 106 ? 4.668 -34.594 -16.141 1 87.75 106 LYS B CA 1
ATOM 2168 C C . LYS B 1 106 ? 3.523 -35.156 -16.984 1 87.75 106 LYS B C 1
ATOM 2170 O O . LYS B 1 106 ? 3.58 -36.281 -17.453 1 87.75 106 LYS B O 1
ATOM 2175 N N . LEU B 1 107 ? 2.521 -34.406 -17.172 1 84.81 107 LEU B N 1
ATOM 2176 C CA . LEU B 1 107 ? 1.377 -34.812 -17.984 1 84.81 107 LEU B CA 1
ATOM 2177 C C . LEU B 1 107 ? 1.788 -35 -19.438 1 84.81 107 LEU B C 1
ATOM 2179 O O . LEU B 1 107 ? 1.359 -35.969 -20.062 1 84.81 107 LEU B O 1
ATOM 2183 N N . MET B 1 108 ? 2.59 -34.125 -19.922 1 85.75 108 MET B N 1
ATOM 2184 C CA . MET B 1 108 ? 3.051 -34.25 -21.297 1 85.75 108 MET B CA 1
ATOM 2185 C C . MET B 1 108 ? 3.883 -35.5 -21.5 1 85.75 108 MET B C 1
ATOM 2187 O O . MET B 1 108 ? 3.742 -36.188 -22.516 1 85.75 108 MET B O 1
ATOM 2191 N N . ILE B 1 109 ? 4.691 -35.844 -20.516 1 85.12 109 ILE B N 1
ATOM 2192 C CA . ILE B 1 109 ? 5.531 -37.031 -20.562 1 85.12 109 ILE B CA 1
ATOM 2193 C C . ILE B 1 109 ? 4.656 -38.281 -20.578 1 85.12 109 ILE B C 1
ATOM 2195 O O . ILE B 1 109 ? 4.883 -39.219 -21.375 1 85.12 109 ILE B O 1
ATOM 2199 N N . LEU B 1 110 ? 3.594 -38.312 -19.781 1 78.81 110 LEU B N 1
ATOM 2200 C CA . LEU B 1 110 ? 2.703 -39.438 -19.688 1 78.81 110 LEU B CA 1
ATOM 2201 C C . LEU B 1 110 ? 1.879 -39.625 -20.953 1 78.81 110 LEU B C 1
ATOM 2203 O O . LEU B 1 110 ? 1.639 -40.719 -21.406 1 78.81 110 LEU B O 1
ATOM 2207 N N . LEU B 1 111 ? 1.507 -38.531 -21.469 1 78.56 111 LEU B N 1
ATOM 2208 C CA . LEU B 1 111 ? 0.694 -38.562 -22.688 1 78.56 111 LEU B CA 1
ATOM 2209 C C . LEU B 1 111 ? 1.523 -39 -23.891 1 78.56 111 LEU B C 1
ATOM 2211 O O . LEU B 1 111 ? 1.02 -39.688 -24.766 1 78.56 111 LEU B O 1
ATOM 2215 N N . LEU B 1 112 ? 2.744 -38.781 -23.859 1 76.75 112 LEU B N 1
ATOM 2216 C CA . LEU B 1 112 ? 3.641 -39.188 -24.938 1 76.75 112 LEU B CA 1
ATOM 2217 C C . LEU B 1 112 ? 4.027 -40.656 -24.812 1 76.75 112 LEU B C 1
ATOM 2219 O O . LEU B 1 112 ? 4.176 -41.344 -25.812 1 76.75 112 LEU B O 1
ATOM 2223 N N . GLU B 1 113 ? 4.117 -41.25 -23.594 1 69.25 113 GLU B N 1
ATOM 2224 C CA . GLU B 1 113 ? 4.453 -42.625 -23.359 1 69.25 113 GLU B CA 1
ATOM 2225 C C . GLU B 1 113 ? 3.273 -43.562 -23.688 1 69.25 113 GLU B C 1
ATOM 2227 O O . GLU B 1 113 ? 3.457 -44.656 -24.188 1 69.25 113 GLU B O 1
ATOM 2232 N N . ASP B 1 114 ? 2.006 -43.312 -23.344 1 59.53 114 ASP B N 1
ATOM 2233 C CA . ASP B 1 114 ? 0.824 -44.094 -23.688 1 59.53 114 ASP B CA 1
ATOM 2234 C C . ASP B 1 114 ? 0.481 -43.969 -25.156 1 59.53 114 ASP B C 1
ATOM 2236 O O . ASP B 1 114 ? -0.271 -44.75 -25.719 1 59.53 114 ASP B O 1
ATOM 2240 N N . ALA B 1 115 ? 0.646 -42.875 -25.797 1 55.62 115 ALA B N 1
ATOM 2241 C CA . ALA B 1 115 ? 0.537 -42.812 -27.25 1 55.62 115 ALA B CA 1
ATOM 2242 C C . ALA B 1 115 ? 1.442 -43.844 -27.906 1 55.62 115 ALA B C 1
ATOM 2244 O O . ALA B 1 115 ? 2.66 -43.844 -27.719 1 55.62 115 ALA B O 1
ATOM 2245 N N . HIS B 1 116 ? 1.082 -45.188 -28.031 1 47.06 116 HIS B N 1
ATOM 2246 C CA . HIS B 1 116 ? 1.549 -46.25 -28.938 1 47.06 116 HIS B CA 1
ATOM 2247 C C . HIS B 1 116 ? 2.178 -45.625 -30.188 1 47.06 116 HIS B C 1
ATOM 2249 O O . HIS B 1 116 ? 1.88 -44.5 -30.547 1 47.06 116 HIS B O 1
ATOM 2255 N N . PRO B 1 117 ? 3.062 -46.5 -31.203 1 44.28 117 PRO B N 1
ATOM 2256 C CA . PRO B 1 117 ? 3.627 -46.156 -32.5 1 44.28 117 PRO B CA 1
ATOM 2257 C C . PRO B 1 117 ? 2.639 -45.406 -33.406 1 44.28 117 PRO B C 1
ATOM 2259 O O . PRO B 1 117 ? 3.039 -44.781 -34.375 1 44.28 117 PRO B O 1
ATOM 2262 N N . ALA B 1 118 ? 1.404 -45.812 -33.75 1 36.41 118 ALA B N 1
ATOM 2263 C CA . ALA B 1 118 ? 0.666 -45.219 -34.844 1 36.41 118 ALA B CA 1
ATOM 2264 C C . ALA B 1 118 ? 0.285 -43.781 -34.562 1 36.41 118 ALA B C 1
ATOM 2266 O O . ALA B 1 118 ? 0.042 -42.969 -35.469 1 36.41 118 ALA B O 1
ATOM 2267 N N . TYR B 1 119 ? -0.589 -43.375 -33.594 1 34.69 119 TYR B N 1
ATOM 2268 C CA . TYR B 1 119 ? -1.252 -42.062 -33.562 1 34.69 119 TYR B CA 1
ATOM 2269 C C . TYR B 1 119 ? -0.277 -40.969 -33.156 1 34.69 119 TYR B C 1
ATOM 2271 O O . TYR B 1 119 ? 0.061 -40.844 -31.984 1 34.69 119 TYR B O 1
ATOM 2279 N N . ASN B 1 120 ? 0.738 -40.625 -33.875 1 35.66 120 ASN B N 1
ATOM 2280 C CA . ASN B 1 120 ? 1.372 -39.344 -33.969 1 35.66 120 ASN B CA 1
ATOM 2281 C C . ASN B 1 120 ? 0.352 -38.188 -33.844 1 35.66 120 ASN B C 1
ATOM 2283 O O . ASN B 1 120 ? -0.135 -37.688 -34.844 1 35.66 120 ASN B O 1
ATOM 2287 N N . VAL B 1 121 ? -0.796 -38.312 -33.281 1 30.81 121 VAL B N 1
ATOM 2288 C CA . VAL B 1 121 ? -1.719 -37.188 -33.344 1 30.81 121 VAL B CA 1
ATOM 2289 C C . VAL B 1 121 ? -0.976 -35.906 -33.031 1 30.81 121 VAL B C 1
ATOM 2291 O O . VAL B 1 121 ? -0.04 -35.875 -32.219 1 30.81 121 VAL B O 1
ATOM 2294 N N . GLY B 1 122 ? -1.207 -34.812 -33.906 1 29.34 122 GLY B N 1
ATOM 2295 C CA . GLY B 1 122 ? -0.934 -33.406 -33.969 1 29.34 122 GLY B CA 1
ATOM 2296 C C . GLY B 1 122 ? -1.166 -32.688 -32.656 1 29.34 122 GLY B C 1
ATOM 2297 O O . GLY B 1 122 ? -2.285 -32.25 -32.344 1 29.34 122 GLY B O 1
ATOM 2298 N N . LEU B 1 123 ? -0.803 -33.156 -31.5 1 33.16 123 LEU B N 1
ATOM 2299 C CA . LEU B 1 123 ? -0.851 -32.25 -30.359 1 33.16 123 LEU B CA 1
ATOM 2300 C C . LEU B 1 123 ? -0.658 -30.797 -30.812 1 33.16 123 LEU B C 1
ATOM 2302 O O . LEU B 1 123 ? 0.406 -30.438 -31.328 1 33.16 123 LEU B O 1
ATOM 2306 N N . SER B 1 124 ? -1.701 -30.297 -31.547 1 28.33 124 SER B N 1
ATOM 2307 C CA . SER B 1 124 ? -1.697 -28.844 -31.703 1 28.33 124 SER B CA 1
ATOM 2308 C C . SER B 1 124 ? -1.104 -28.156 -30.484 1 28.33 124 SER B C 1
ATOM 2310 O O . SER B 1 124 ? -1.127 -28.703 -29.375 1 28.33 124 SER B O 1
ATOM 2312 N N . GLU B 1 125 ? -0.247 -27.234 -30.781 1 28.62 125 GLU B N 1
ATOM 2313 C CA . GLU B 1 125 ? 0.432 -26.266 -29.922 1 28.62 125 GLU B CA 1
ATOM 2314 C C . GLU B 1 125 ? -0.464 -25.828 -28.766 1 28.62 125 GLU B C 1
ATOM 2316 O O . GLU B 1 125 ? -1.622 -25.469 -28.984 1 28.62 125 GLU B O 1
ATOM 2321 N N . PRO B 1 126 ? -0.467 -26.5 -27.609 1 30.27 126 PRO B N 1
ATOM 2322 C CA . PRO B 1 126 ? -1.188 -25.781 -26.547 1 30.27 126 PRO B CA 1
ATOM 2323 C C . PRO B 1 126 ? -1.254 -24.281 -26.812 1 30.27 126 PRO B C 1
ATOM 2325 O O . PRO B 1 126 ? -0.297 -23.688 -27.328 1 30.27 126 PRO B O 1
ATOM 2328 N N . THR B 1 127 ? -2.355 -23.766 -27.328 1 25.22 127 THR B N 1
ATOM 2329 C CA . THR B 1 127 ? -2.498 -22.312 -27.281 1 25.22 127 THR B CA 1
ATOM 2330 C C . THR B 1 127 ? -1.817 -21.75 -26.031 1 25.22 127 THR B C 1
ATOM 2332 O O . THR B 1 127 ? -2.062 -22.203 -24.922 1 25.22 127 THR B O 1
ATOM 2335 N N . GLN B 1 128 ? -0.625 -21.359 -26.141 1 29.16 128 GLN B N 1
ATOM 2336 C CA . GLN B 1 128 ? 0.035 -20.438 -25.219 1 29.16 128 GLN B CA 1
ATOM 2337 C C . GLN B 1 128 ? -0.982 -19.547 -24.5 1 29.16 128 GLN B C 1
ATOM 2339 O O . GLN B 1 128 ? -1.704 -18.781 -25.141 1 29.16 128 GLN B O 1
ATOM 2344 N N . PHE B 1 129 ? -1.877 -20.172 -23.688 1 27.81 129 PHE B N 1
ATOM 2345 C CA . PHE B 1 129 ? -2.416 -19.062 -22.906 1 27.81 129 PHE B CA 1
ATOM 2346 C C . PHE B 1 129 ? -1.385 -17.953 -22.781 1 27.81 129 PHE B C 1
ATOM 2348 O O . PHE B 1 129 ? -0.252 -18.188 -22.359 1 27.81 129 PHE B O 1
ATOM 2355 N N . ALA B 1 130 ? -1.383 -17.125 -23.688 1 26.09 130 ALA B N 1
ATOM 2356 C CA . ALA B 1 130 ? -0.673 -15.852 -23.625 1 26.09 130 ALA B CA 1
ATOM 2357 C C . ALA B 1 130 ? -0.572 -15.352 -22.172 1 26.09 130 ALA B C 1
ATOM 2359 O O . ALA B 1 130 ? -1.579 -14.984 -21.578 1 26.09 130 ALA B O 1
ATOM 2360 N N . PHE B 1 131 ? 0.078 -16.094 -21.344 1 27.64 131 PHE B N 1
ATOM 2361 C CA . PHE B 1 131 ? 0.503 -15.305 -20.188 1 27.64 131 PHE B CA 1
ATOM 2362 C C . PHE B 1 131 ? 0.814 -13.867 -20.609 1 27.64 131 PHE B C 1
ATOM 2364 O O . PHE B 1 131 ? 1.759 -13.617 -21.359 1 27.64 131 PHE B O 1
ATOM 2371 N N . THR B 1 132 ? -0.167 -13.125 -20.953 1 26.41 132 THR B N 1
ATOM 2372 C CA . THR B 1 132 ? 0.287 -11.742 -20.859 1 26.41 132 THR B CA 1
ATOM 2373 C C . THR B 1 132 ? 1.277 -11.57 -19.703 1 26.41 132 THR B C 1
ATOM 2375 O O . THR B 1 132 ? 0.953 -11.859 -18.547 1 26.41 132 THR B O 1
ATOM 2378 N N . GLU B 1 133 ? 2.469 -11.969 -19.969 1 28.39 133 GLU B N 1
ATOM 2379 C CA . GLU B 1 133 ? 3.547 -11.406 -19.172 1 28.39 133 GLU B CA 1
ATOM 2380 C C . GLU B 1 133 ? 3.105 -10.117 -18.484 1 28.39 133 GLU B C 1
ATOM 2382 O O . GLU B 1 133 ? 2.953 -9.086 -19.125 1 28.39 133 GLU B O 1
ATOM 2387 N N . THR B 1 134 ? 2.039 -10.172 -17.812 1 27.08 134 THR B N 1
ATOM 2388 C CA . THR B 1 134 ? 2.104 -8.938 -17.047 1 27.08 134 THR B CA 1
ATOM 2389 C C . THR B 1 134 ? 3.537 -8.641 -16.609 1 27.08 134 THR B C 1
ATOM 2391 O O . THR B 1 134 ? 4.23 -9.516 -16.094 1 27.08 134 THR B O 1
ATOM 2394 N N . THR B 1 135 ? 4.18 -7.809 -17.328 1 24.91 135 THR B N 1
ATOM 2395 C CA . THR B 1 135 ? 5.418 -7.102 -17.016 1 24.91 135 THR B CA 1
ATOM 2396 C C . THR B 1 135 ? 5.691 -7.141 -15.508 1 24.91 135 THR B C 1
ATOM 2398 O O . THR B 1 135 ? 4.875 -6.672 -14.711 1 24.91 135 THR B O 1
ATOM 2401 N N . SER B 1 136 ? 6.207 -8.219 -15.039 1 26.06 136 SER B N 1
ATOM 2402 C CA . SER B 1 136 ? 6.98 -8.023 -13.82 1 26.06 136 SER B CA 1
ATOM 2403 C C . SER B 1 136 ? 7.422 -6.574 -13.672 1 26.06 136 SER B C 1
ATOM 2405 O O . SER B 1 136 ? 8.172 -6.062 -14.508 1 26.06 136 SER B O 1
ATOM 2407 N N . TYR B 1 137 ? 6.57 -5.773 -13.398 1 24.2 137 TYR B N 1
ATOM 2408 C CA . TYR B 1 137 ? 7.145 -4.57 -12.805 1 24.2 137 TYR B CA 1
ATOM 2409 C C . TYR B 1 137 ? 8.367 -4.918 -11.953 1 24.2 137 TYR B C 1
ATOM 2411 O O . TYR B 1 137 ? 8.234 -5.473 -10.859 1 24.2 137 TYR B O 1
ATOM 2419 N N . HIS B 1 138 ? 9.406 -5.645 -12.484 1 24.31 138 HIS B N 1
ATOM 2420 C CA . HIS B 1 138 ? 10.727 -5.465 -11.891 1 24.31 138 HIS B CA 1
ATOM 2421 C C . HIS B 1 138 ? 10.852 -4.098 -11.227 1 24.31 138 HIS B C 1
ATOM 2423 O O . HIS B 1 138 ? 10.586 -3.072 -11.859 1 24.31 138 HIS B O 1
ATOM 2429 N N . MET B 1 139 ? 10.531 -4.082 -10.023 1 25.66 139 MET B N 1
ATOM 2430 C CA . MET B 1 139 ? 11.281 -3.014 -9.359 1 25.66 139 MET B CA 1
ATOM 2431 C C . MET B 1 139 ? 12.688 -2.9 -9.93 1 25.66 139 MET B C 1
ATOM 2433 O O . MET B 1 139 ? 13.555 -3.715 -9.609 1 25.66 139 MET B O 1
ATOM 2437 N N . GLN B 1 140 ? 12.844 -2.885 -11.312 1 25 140 GLN B N 1
ATOM 2438 C CA . GLN B 1 140 ? 14.117 -2.463 -11.898 1 25 140 GLN B CA 1
ATOM 2439 C C . GLN B 1 140 ? 14.797 -1.413 -11.023 1 25 140 GLN B C 1
ATOM 2441 O O . GLN B 1 140 ? 14.336 -0.274 -10.938 1 25 140 GLN B O 1
ATOM 2446 N N . HIS B 1 141 ? 15.227 -1.828 -9.844 1 22.95 141 HIS B N 1
ATOM 2447 C CA . HIS B 1 141 ? 16.359 -1.026 -9.406 1 22.95 141 HIS B CA 1
ATOM 2448 C C . HIS B 1 141 ? 17.359 -0.821 -10.539 1 22.95 141 HIS B C 1
ATOM 2450 O O . HIS B 1 141 ? 18.016 -1.771 -10.977 1 22.95 141 HIS B O 1
ATOM 2456 N N . GLN B 1 142 ? 17.062 -0.067 -11.578 1 23.27 142 GLN B N 1
ATOM 2457 C CA . GLN B 1 142 ? 18.094 0.518 -12.43 1 23.27 142 GLN B CA 1
ATOM 2458 C C . GLN B 1 142 ? 19.375 0.759 -11.648 1 23.27 142 GLN B C 1
ATOM 2460 O O . GLN B 1 142 ? 19.391 1.533 -10.695 1 23.27 142 GLN B O 1
ATOM 2465 N N . GLN B 1 143 ? 20.188 -0.319 -11.5 1 22.03 143 GLN B N 1
ATOM 2466 C CA . GLN B 1 143 ? 21.609 -0.062 -11.297 1 22.03 143 GLN B CA 1
ATOM 2467 C C . GLN B 1 143 ? 22.141 0.937 -12.328 1 22.03 143 GLN B C 1
ATOM 2469 O O . GLN B 1 143 ? 22.156 0.652 -13.523 1 22.03 143 GLN B O 1
ATOM 2474 N N . GLN B 1 144 ? 21.859 2.135 -12.25 1 21.83 144 GLN B N 1
ATOM 2475 C CA . GLN B 1 144 ? 22.672 3.133 -12.938 1 21.83 144 GLN B CA 1
ATOM 2476 C C . GLN B 1 144 ? 24.156 2.791 -12.844 1 21.83 144 GLN B C 1
ATOM 2478 O O . GLN B 1 144 ? 24.766 2.959 -11.789 1 21.83 144 GLN B O 1
ATOM 2483 N N . GLN B 1 145 ? 24.5 1.602 -13.328 1 21.36 145 GLN B N 1
ATOM 2484 C CA . GLN B 1 145 ? 25.938 1.407 -13.438 1 21.36 145 GLN B CA 1
ATOM 2485 C C . GLN B 1 145 ? 26.625 2.654 -13.992 1 21.36 145 GLN B C 1
ATOM 2487 O O . GLN B 1 145 ? 27.562 3.178 -13.383 1 21.36 145 GLN B O 1
ATOM 2492 N N . GLN B 1 146 ? 27.016 2.578 -15.391 1 21.16 146 GLN B N 1
ATOM 2493 C CA . GLN B 1 146 ? 28.281 2.754 -16.094 1 21.16 146 GLN B CA 1
ATOM 2494 C C . GLN B 1 146 ? 28.562 4.23 -16.375 1 21.16 146 GLN B C 1
ATOM 2496 O O . GLN B 1 146 ? 27.797 4.879 -17.094 1 21.16 146 GLN B O 1
ATOM 2501 N N . VAL B 1 147 ? 29.125 4.922 -15.414 1 19.67 147 VAL B N 1
ATOM 2502 C CA . VAL B 1 147 ? 29.844 6.16 -15.703 1 19.67 147 VAL B CA 1
ATOM 2503 C C . VAL B 1 147 ? 30.641 6.016 -17 1 19.67 147 VAL B C 1
ATOM 2505 O O . VAL B 1 147 ? 31.125 4.93 -17.312 1 19.67 147 VAL B O 1
ATOM 2508 N N . HIS B 1 148 ? 30.422 6.988 -17.922 1 19.83 148 HIS B N 1
ATOM 2509 C CA . HIS B 1 148 ? 31 7.602 -19.109 1 19.83 148 HIS B CA 1
ATOM 2510 C C . HIS B 1 148 ? 32.531 7.605 -19.062 1 19.83 148 HIS B C 1
ATOM 2512 O O . HIS B 1 148 ? 33.125 8.008 -18.047 1 19.83 148 HIS B O 1
ATOM 2518 N N . ASN B 1 149 ? 33.156 6.594 -19.719 1 20.38 149 ASN B N 1
ATOM 2519 C CA . ASN B 1 149 ? 34.5 6.59 -20.219 1 20.38 149 ASN B CA 1
ATOM 2520 C C . ASN B 1 149 ? 34.906 7.938 -20.812 1 20.38 149 ASN B C 1
ATOM 2522 O O . ASN B 1 149 ? 34.344 8.367 -21.812 1 20.38 149 ASN B O 1
ATOM 2526 N N . MET B 1 150 ? 35.094 8.961 -20.016 1 19.27 150 MET B N 1
ATOM 2527 C CA . MET B 1 150 ? 35.625 10.203 -20.547 1 19.27 150 MET B CA 1
ATOM 2528 C C . MET B 1 150 ? 36.906 9.938 -21.359 1 19.27 150 MET B C 1
ATOM 2530 O O . MET B 1 150 ? 37.875 9.383 -20.844 1 19.27 150 MET B O 1
ATOM 2534 N N . PRO B 1 151 ? 36.719 9.547 -22.578 1 21.8 151 PRO B N 1
ATOM 2535 C CA . PRO B 1 151 ? 37.969 9.445 -23.344 1 21.8 151 PRO B CA 1
ATOM 2536 C C . PRO B 1 151 ? 38.812 10.727 -23.281 1 21.8 151 PRO B C 1
ATOM 2538 O O . PRO B 1 151 ? 38.312 11.797 -23.656 1 21.8 151 PRO B O 1
ATOM 2541 N N . GLN B 1 152 ? 39.469 11.109 -22.234 1 20.56 152 GLN B N 1
ATOM 2542 C CA . GLN B 1 152 ? 40.281 12.32 -22.312 1 20.56 152 GLN B CA 1
ATOM 2543 C C . GLN B 1 152 ? 41.25 12.25 -23.469 1 20.56 152 GLN B C 1
ATOM 2545 O O . GLN B 1 152 ? 42.438 11.969 -23.281 1 20.56 152 GLN B O 1
ATOM 2550 N N . GLN B 1 153 ? 41 11.508 -24.547 1 21.64 153 GLN B N 1
ATOM 2551 C CA . GLN B 1 153 ? 42.188 11.516 -25.375 1 21.64 153 GLN B CA 1
ATOM 2552 C C . GLN B 1 153 ? 42.531 12.93 -25.844 1 21.64 153 GLN B C 1
ATOM 2554 O O . GLN B 1 153 ? 41.656 13.695 -26.219 1 21.64 153 GLN B O 1
ATOM 2559 N N . HIS B 1 154 ? 43.562 13.586 -25.219 1 21.88 154 HIS B N 1
ATOM 2560 C CA . HIS B 1 154 ? 44.375 14.773 -25.453 1 21.88 154 HIS B CA 1
ATOM 2561 C C . HIS B 1 154 ? 44.75 14.898 -26.922 1 21.88 154 HIS B C 1
ATOM 2563 O O . HIS B 1 154 ? 45.438 14.023 -27.469 1 21.88 154 HIS B O 1
ATOM 2569 N N . PRO B 1 155 ? 43.781 15.219 -27.812 1 20.02 155 PRO B N 1
ATOM 2570 C CA . PRO B 1 155 ? 44.312 15.297 -29.188 1 20.02 155 PRO B CA 1
ATOM 2571 C C . PRO B 1 155 ? 45.469 16.281 -29.312 1 20.02 155 PRO B C 1
ATOM 2573 O O . PRO B 1 155 ? 45.562 17.234 -28.547 1 20.02 155 PRO B O 1
ATOM 2576 N N . ALA B 1 156 ? 46.562 15.938 -30 1 22.28 156 ALA B N 1
ATOM 2577 C CA . ALA B 1 156 ? 47.875 16.375 -30.469 1 22.28 156 ALA B CA 1
ATOM 2578 C C . ALA B 1 156 ? 47.781 17.625 -31.328 1 22.28 156 ALA B C 1
ATOM 2580 O O . ALA B 1 156 ? 48.75 18.062 -31.953 1 22.28 156 ALA B O 1
ATOM 2581 N N . TYR B 1 157 ? 46.844 18.656 -31 1 18.44 157 TYR B N 1
ATOM 2582 C CA . TYR B 1 157 ? 46.844 19.609 -32.094 1 18.44 157 TYR B CA 1
ATOM 2583 C C . TYR B 1 157 ? 48.25 20.109 -32.406 1 18.44 157 TYR B C 1
ATOM 2585 O O . TYR B 1 157 ? 48.969 20.531 -31.516 1 18.44 157 TYR B O 1
ATOM 2593 N N . ASN B 1 158 ? 48.75 19.906 -33.531 1 19.19 158 ASN B N 1
ATOM 2594 C CA . ASN B 1 158 ? 49.938 20.125 -34.344 1 19.19 158 ASN B CA 1
ATOM 2595 C C . ASN B 1 158 ? 50.156 21.609 -34.594 1 19.19 158 ASN B C 1
ATOM 2597 O O . ASN B 1 158 ? 50.969 21.984 -35.469 1 19.19 158 ASN B O 1
ATOM 2601 N N . GLY B 1 159 ? 49.562 22.641 -33.906 1 20.14 159 GLY B N 1
ATOM 2602 C CA . GLY B 1 159 ? 49.781 23.859 -34.656 1 20.14 159 GLY B CA 1
ATOM 2603 C C . GLY B 1 159 ? 51.25 24.234 -34.812 1 20.14 159 GLY B C 1
ATOM 2604 O O . GLY B 1 159 ? 51.969 24.359 -33.844 1 20.14 159 GLY B O 1
ATOM 2605 N N . SER B 1 160 ? 51.906 24.047 -35.906 1 19.91 160 SER B N 1
ATOM 2606 C CA . SER B 1 160 ? 53.25 24.438 -36.406 1 19.91 160 SER B CA 1
ATOM 2607 C C . SER B 1 160 ? 53.469 25.938 -36.219 1 19.91 160 SER B C 1
ATOM 2609 O O . SER B 1 160 ? 52.531 26.688 -36 1 19.91 160 SER B O 1
ATOM 2611 N N . LEU B 1 161 ? 54.312 26.656 -37.25 1 19.38 161 LEU B N 1
ATOM 2612 C CA . LEU B 1 161 ? 55.562 27.391 -37.438 1 19.38 161 LEU B CA 1
ATOM 2613 C C . LEU B 1 161 ? 55.312 28.891 -37.562 1 19.38 161 LEU B C 1
ATOM 2615 O O . LEU B 1 161 ? 56.094 29.703 -37.094 1 19.38 161 LEU B O 1
ATOM 2619 N N . SER B 1 162 ? 54.344 29.406 -38.531 1 22.56 162 SER B N 1
ATOM 2620 C CA . SER B 1 162 ? 55.062 30.328 -39.438 1 22.56 162 SER B CA 1
ATOM 2621 C C . SER B 1 162 ? 55.562 31.547 -38.656 1 22.56 162 SER B C 1
ATOM 2623 O O . SER B 1 162 ? 55.094 31.828 -37.562 1 22.56 162 SER B O 1
ATOM 2625 N N . GLU B 1 163 ? 55.906 32.781 -39.594 1 25.28 163 GLU B N 1
ATOM 2626 C CA . GLU B 1 163 ? 56.969 33.719 -39.969 1 25.28 163 GLU B CA 1
ATOM 2627 C C . GLU B 1 163 ? 56.875 35.031 -39.188 1 25.28 163 GLU B C 1
ATOM 2629 O O . GLU B 1 163 ? 55.781 35.562 -39.062 1 25.28 163 GLU B O 1
ATOM 2634 N N . LEU B 1 164 ? 57.781 35.344 -38.375 1 21.41 164 LEU B N 1
ATOM 2635 C CA . LEU B 1 164 ? 58.281 36.562 -37.719 1 21.41 164 LEU B CA 1
ATOM 2636 C C . LEU B 1 164 ? 58.5 37.656 -38.75 1 21.41 164 LEU B C 1
ATOM 2638 O O . LEU B 1 164 ? 59.25 38.594 -38.5 1 21.41 164 LEU B O 1
ATOM 2642 N N . ASN B 1 165 ? 57.75 37.688 -39.938 1 22.73 165 ASN B N 1
ATOM 2643 C CA . ASN B 1 165 ? 58.25 38.812 -40.719 1 22.73 165 ASN B CA 1
ATOM 2644 C C . ASN B 1 165 ? 58.375 40.062 -39.906 1 22.73 165 ASN B C 1
ATOM 2646 O O . ASN B 1 165 ? 57.75 40.219 -38.844 1 22.73 165 ASN B O 1
ATOM 2650 N N . GLN B 1 166 ? 58.031 41.344 -40.719 1 22.92 166 GLN B N 1
ATOM 2651 C CA . GLN B 1 166 ? 58.375 42.781 -40.75 1 22.92 166 GLN B CA 1
ATOM 2652 C C . GLN B 1 166 ? 57.688 43.531 -39.594 1 22.92 166 GLN B C 1
ATOM 2654 O O . GLN B 1 166 ? 56.531 43.25 -39.25 1 22.92 166 GLN B O 1
#